Protein AF-A0A9P8AKD8-F1 (afdb_monomer)

Nearest PDB structures (foldseek):
  8agb-assembly1_F  TM=7.125E-01  e=6.248E-10  Saccharomyces cerevisiae
  5l5l-assembly1_A  TM=4.961E-01  e=5.257E-02  Mus musculus
  5l5g-assembly1_A  TM=4.787E-01  e=1.332E-01  Mus musculus
  5l5g-assembly2_B  TM=4.572E-01  e=1.412E-01  Mus musculus
  2erj-assembly1_B  TM=4.618E-01  e=9.824E+00  Homo sapiens

Radius of gyration: 51.89 Å; Cα contacts (8 Å, |Δi|>4): 335; chains: 1; bounding box: 95×89×125 Å

Foldseek 3Di:
DDPVVVVVVVVVVVVVVVVVVVVVVPPPPDPDDDDDDDDPCPVVVVVLVVVLVVLVPDDDDPVVSVVVNVVVVVVVVVVVVVVVVVVVVVVVVVVVVVVVVVVVVPLPPQAWDWQWKWKDKPPDIDIQHDVPDQDQAEAENEDQFIKTKIKIFIDDPDPDFFPDKWKWKADDPDTDIDDFDDDRRITIDIHRSVNPDLVRLQDQWIWIWIWTHHPPPSHTDIDISSYTYGYDPVSSVPRPDDDPDDPDDDDDDDDDDDDDDDDDDPVVVVVVVVVVVVVVVVVVVVCCVPVPPVVVPPPDDDPLVVLVVQLVVLVVQLVVLVVVVVVPDDPVVSVVSCVVSVVSNVVSVVVNVVVVVVCVVVVND

Mean predicted aligned error: 20.99 Å

InterPro domains:
  IPR008814 Dolichyl-diphosphooligosaccharide--protein glycosyltransferase subunit Swp1 [PTHR12640] (146-359)
  IPR056790 Ribophorin II, C-terminal domain [PF25147] (257-360)

Sequence (365 aa):
MGFGDLLKEGQQLAQASNMLNQLSGNNNNNAQAGGSGSNPDYAAYAEDAKDAYTAFSGEGTFQEKAQRAFNEISANHSGKQQNIERKEEDNNNNQQHQLHNEAISVLAAEAYSISEGSITIGEDKVDIGEFNTAQLQQLSLESVNDNIEIELELADFGSSRPHQLVINLGLGDLYTSFVPKLRGTSVLLTIPTTKIPQVLKTKDYLELEVIAASYDASRNFIRKLGVHIVLSEELKNSSTYVKKSTVGIKPEIHHVFKTDPTTVNAIIPIVFIGGAIGLFLVLVGSWATFIGKDLFSLKVAGVQLFINVTFLVSLLSMEVTFVKYYLGQSIFTTLYYSAGFGLLSVIFGSRTLKWLSKNRRIGRA

Secondary structure (DSSP, 8-state):
--HHHHHHHHHHHHHHHHHHHHHHTT--S-----------THHHHHHHHHHHHHHHSSSS-HHHHHHHHHHHHHHHHHHHHHHHHHHHHHHHHHHHHHHHHHHHSSSTTSS--EEEEEEEETTEEEEE--TTS---EEEEE--TT-EEEEEEEEP--TT---SEEEEEEEETTEEEEE-PEEETTEEEEEEEGGGS-TTGGGSSEEEEEEEEE-S-GGG-EEEEEEEEEEEPHHHHHT--------S-PPPP----PPPPPPPPPTHHHHHHHHHHHHHHHHHHHHHHHHTGGGGS-----THHHHHHHHHHHHHHHHHHHHHHHHTT--HHHHHHHHHHHHHHHHHHHHHHHHHHHHHHHTT--

Solvent-accessible surface area (backbone atoms only — not comparable to full-atom values): 21532 Å² total; per-residue (Å²): 135,58,77,70,56,58,54,52,53,54,53,51,54,55,50,52,54,52,53,51,50,58,67,65,65,75,73,81,86,80,88,86,79,87,81,94,71,96,73,83,62,71,58,62,59,53,51,57,56,48,56,57,52,60,64,67,72,59,95,75,60,72,69,62,48,54,52,51,56,51,52,54,55,55,52,58,55,56,58,54,53,57,58,52,57,57,56,56,57,58,55,56,55,56,56,55,57,54,62,58,56,61,66,61,67,76,59,64,86,66,33,62,46,69,55,39,33,36,43,34,38,78,90,50,72,49,76,43,59,67,89,84,68,88,65,79,43,76,45,70,48,67,59,71,84,36,41,44,36,39,42,36,33,43,44,90,56,83,94,62,73,66,78,39,60,39,39,34,44,29,55,93,94,50,70,46,82,42,76,56,49,74,58,86,57,37,36,43,37,78,47,47,50,78,75,54,55,45,70,64,38,70,43,73,50,34,39,42,33,43,37,38,33,43,95,55,68,66,32,40,38,76,46,69,71,56,40,40,40,31,56,29,70,66,44,38,69,68,35,84,62,72,85,70,87,71,95,69,90,72,83,85,85,80,85,82,75,83,79,80,80,88,76,78,67,70,65,59,61,52,53,52,52,51,50,52,53,51,53,49,50,51,52,55,48,48,49,51,67,76,57,36,71,65,81,74,55,74,90,56,69,69,72,60,37,53,40,46,51,52,24,52,50,25,51,52,52,42,53,52,44,50,53,44,36,75,76,67,46,55,68,67,61,39,50,52,51,42,51,54,32,47,54,49,26,54,58,32,38,55,53,45,52,52,51,51,52,52,32,51,76,70,73,72,108

pLDDT: mean 73.49, std 19.0, range [28.23, 98.06]

Structure (mmCIF, N/CA/C/O backbone):
data_AF-A0A9P8AKD8-F1
#
_entry.id   AF-A0A9P8AKD8-F1
#
loop_
_atom_site.group_PDB
_atom_site.id
_atom_site.type_symbol
_atom_site.label_atom_id
_atom_site.label_alt_id
_atom_site.label_comp_id
_atom_site.label_asym_id
_atom_site.label_entity_id
_atom_site.label_seq_id
_atom_site.pdbx_PDB_ins_code
_atom_site.Cartn_x
_atom_site.Cartn_y
_atom_site.Cartn_z
_atom_site.occupancy
_atom_site.B_iso_or_equiv
_atom_site.auth_seq_id
_atom_site.auth_comp_id
_atom_site.auth_asym_id
_atom_site.auth_atom_id
_atom_site.pdbx_PDB_model_num
ATOM 1 N N . MET A 1 1 ? 16.784 -61.527 -6.049 1.00 53.03 1 MET A N 1
ATOM 2 C CA . MET A 1 1 ? 16.645 -61.716 -4.592 1.00 53.03 1 MET A CA 1
ATOM 3 C C . MET A 1 1 ? 17.577 -62.830 -4.177 1.00 53.03 1 MET A C 1
ATOM 5 O O . MET A 1 1 ? 17.447 -63.937 -4.688 1.00 53.03 1 MET A O 1
ATOM 9 N N . GLY A 1 2 ? 18.591 -62.505 -3.378 1.00 52.12 2 GLY A N 1
ATOM 10 C CA . GLY A 1 2 ? 19.551 -63.495 -2.901 1.00 52.12 2 GLY A CA 1
ATOM 11 C C . GLY A 1 2 ? 18.945 -64.305 -1.759 1.00 52.12 2 GLY A C 1
ATOM 12 O O . GLY A 1 2 ? 18.123 -63.795 -1.005 1.00 52.12 2 GLY A O 1
ATOM 13 N N . PHE A 1 3 ? 19.377 -65.552 -1.592 1.00 46.03 3 PHE A N 1
ATOM 14 C CA . PHE A 1 3 ? 18.947 -66.438 -0.499 1.00 46.03 3 PHE A CA 1
ATOM 15 C C . PHE A 1 3 ? 19.134 -65.808 0.905 1.00 46.03 3 PHE A C 1
ATOM 17 O O . PHE A 1 3 ? 18.436 -66.162 1.850 1.00 46.03 3 PHE A O 1
ATOM 24 N N . GLY A 1 4 ? 20.029 -64.818 1.031 1.00 56.06 4 GLY A N 1
ATOM 25 C CA . GLY A 1 4 ? 20.218 -64.024 2.249 1.00 56.06 4 GLY A CA 1
ATOM 26 C C . GLY A 1 4 ? 19.078 -63.051 2.587 1.00 56.06 4 GLY A C 1
ATOM 27 O O . GLY A 1 4 ? 18.889 -62.758 3.765 1.00 56.06 4 GLY A O 1
ATOM 28 N N . ASP A 1 5 ? 18.295 -62.591 1.604 1.00 54.59 5 ASP A N 1
ATOM 29 C CA . ASP A 1 5 ? 17.146 -61.700 1.845 1.00 54.59 5 ASP A CA 1
ATOM 30 C C . ASP A 1 5 ? 15.946 -62.488 2.391 1.00 54.59 5 ASP A C 1
ATOM 32 O O . ASP A 1 5 ? 15.307 -62.057 3.348 1.00 54.59 5 ASP A O 1
ATOM 36 N N . LEU A 1 6 ? 15.727 -63.708 1.884 1.00 51.38 6 LEU A N 1
ATOM 37 C CA . LEU A 1 6 ? 14.693 -64.629 2.379 1.00 51.38 6 LEU A CA 1
ATOM 38 C C . LEU A 1 6 ? 14.950 -65.084 3.826 1.00 51.38 6 LEU A C 1
ATOM 40 O O . LEU A 1 6 ? 14.013 -65.265 4.602 1.00 51.38 6 LEU A O 1
ATOM 44 N N . LEU A 1 7 ? 16.220 -65.225 4.221 1.00 55.03 7 LEU A N 1
ATOM 45 C CA . LEU A 1 7 ? 16.593 -65.545 5.604 1.00 55.03 7 LEU A CA 1
ATOM 46 C C . LEU A 1 7 ? 16.310 -64.389 6.575 1.00 55.03 7 LEU A C 1
ATOM 48 O O . LEU A 1 7 ? 15.921 -64.636 7.716 1.00 55.03 7 LEU A O 1
ATOM 52 N N . LYS A 1 8 ? 16.456 -63.135 6.129 1.00 60.75 8 LYS A N 1
ATOM 53 C CA . LYS A 1 8 ? 16.128 -61.957 6.948 1.00 60.75 8 LYS A CA 1
ATOM 54 C C . LYS A 1 8 ? 14.619 -61.765 7.096 1.00 60.75 8 LYS A C 1
ATOM 56 O O . LYS A 1 8 ? 14.163 -61.466 8.197 1.00 60.75 8 LYS A O 1
ATOM 61 N N . GLU A 1 9 ? 13.850 -62.001 6.036 1.00 61.44 9 GLU A N 1
ATOM 62 C CA . GLU A 1 9 ? 12.381 -61.949 6.079 1.00 61.44 9 GLU A CA 1
ATOM 63 C C . GLU A 1 9 ? 11.796 -63.034 6.999 1.00 61.44 9 GLU A C 1
ATOM 65 O O . GLU A 1 9 ? 10.917 -62.755 7.818 1.00 61.44 9 GLU A O 1
ATOM 70 N N . GLY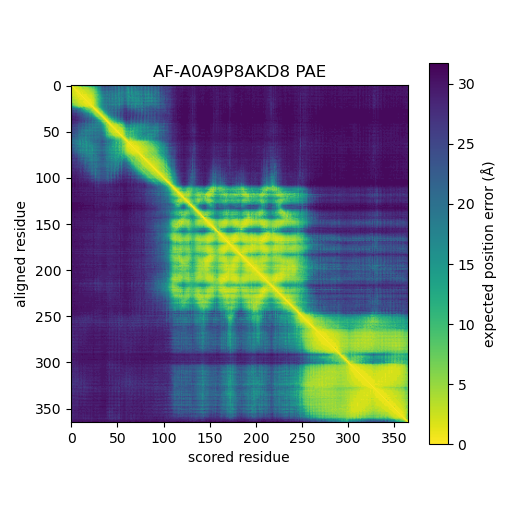 A 1 10 ? 12.356 -64.250 6.964 1.00 64.62 10 GLY A N 1
ATOM 71 C CA . GLY A 1 10 ? 11.961 -65.335 7.868 1.00 64.62 10 GLY A CA 1
ATOM 72 C C . GLY A 1 10 ? 12.224 -65.030 9.349 1.00 64.62 10 GLY A C 1
ATOM 73 O O . GLY A 1 10 ? 11.395 -65.350 10.203 1.00 64.62 10 GLY A O 1
ATOM 74 N N . GLN A 1 11 ? 13.338 -64.363 9.673 1.00 62.81 11 GLN A N 1
ATOM 75 C CA . GLN A 1 11 ? 13.643 -63.962 11.054 1.00 62.81 11 GLN A CA 1
ATOM 76 C C . GLN A 1 11 ? 12.735 -62.833 11.564 1.00 62.81 11 GLN A C 1
ATOM 78 O O . GLN A 1 11 ? 12.367 -62.831 12.740 1.00 62.81 11 GLN A O 1
ATOM 83 N N . GLN A 1 12 ? 12.325 -61.909 10.691 1.00 61.06 12 GLN A N 1
ATOM 84 C CA . GLN A 1 12 ? 11.409 -60.823 11.056 1.00 61.06 12 GLN A CA 1
ATOM 85 C C . GLN A 1 12 ? 9.976 -61.322 11.289 1.00 61.06 12 GLN A C 1
ATOM 87 O O . GLN A 1 12 ? 9.333 -60.901 12.251 1.00 61.06 12 GLN A O 1
ATOM 92 N N . LEU A 1 13 ? 9.499 -62.286 10.492 1.00 56.00 13 LEU A N 1
ATOM 93 C CA . LEU A 1 13 ? 8.199 -62.934 10.710 1.00 56.00 13 LEU A CA 1
ATOM 94 C C . LEU A 1 13 ? 8.152 -63.725 12.028 1.00 56.00 13 LEU A C 1
ATOM 96 O O . LEU A 1 13 ? 7.151 -63.676 12.745 1.00 56.00 13 LEU A O 1
ATOM 100 N N . ALA A 1 14 ? 9.252 -64.388 12.400 1.00 57.59 14 ALA A N 1
ATOM 101 C CA . ALA A 1 14 ? 9.357 -65.084 13.683 1.00 57.59 14 ALA A CA 1
ATOM 102 C C . ALA A 1 14 ? 9.336 -64.116 14.885 1.00 57.59 14 ALA A C 1
ATOM 104 O O . ALA A 1 14 ? 8.724 -64.415 15.913 1.00 57.59 14 ALA A O 1
ATOM 105 N N . GLN A 1 15 ? 9.949 -62.933 14.763 1.00 59.78 15 GLN A N 1
ATOM 106 C CA . GLN A 1 15 ? 9.874 -61.895 15.798 1.00 59.78 15 GLN A CA 1
ATOM 107 C C . GLN A 1 15 ? 8.473 -61.280 15.916 1.00 59.78 15 GLN A C 1
ATOM 109 O O . GLN A 1 15 ? 7.986 -61.111 17.035 1.00 59.78 15 GLN A O 1
ATOM 114 N N . ALA A 1 16 ? 7.793 -61.019 14.795 1.00 54.59 16 ALA A N 1
ATOM 115 C CA . ALA A 1 16 ? 6.428 -60.491 14.796 1.00 54.59 16 ALA A CA 1
ATOM 116 C C . ALA A 1 16 ? 5.424 -61.472 15.433 1.00 54.59 16 ALA A C 1
ATOM 118 O O . ALA A 1 16 ? 4.584 -61.065 16.235 1.00 54.59 16 ALA A O 1
ATOM 119 N N . SER A 1 17 ? 5.560 -62.776 15.160 1.00 51.09 17 SER A N 1
ATOM 120 C CA . SER A 1 17 ? 4.730 -63.812 15.793 1.00 51.09 17 SER A CA 1
ATOM 121 C C . SER A 1 17 ? 4.934 -63.885 17.311 1.00 51.09 17 SER A C 1
ATOM 123 O O . SER A 1 17 ? 3.971 -64.102 18.046 1.00 51.09 17 SER A O 1
ATOM 125 N N . ASN A 1 18 ? 6.162 -63.689 17.798 1.00 54.12 18 ASN A N 1
ATOM 126 C CA . ASN A 1 18 ? 6.444 -63.686 19.234 1.00 54.12 18 ASN A CA 1
ATOM 127 C C . ASN A 1 18 ? 5.897 -62.433 19.935 1.00 54.12 18 ASN A C 1
ATOM 129 O O . ASN A 1 18 ? 5.414 -62.541 21.060 1.00 54.12 18 ASN A O 1
ATOM 133 N N . MET A 1 19 ? 5.899 -61.271 19.272 1.00 52.00 19 MET A N 1
ATOM 134 C CA . MET A 1 19 ? 5.269 -60.054 19.804 1.00 52.00 19 MET A CA 1
ATOM 135 C C . MET A 1 19 ? 3.739 -60.176 19.874 1.00 52.00 19 MET A C 1
ATOM 137 O O . MET A 1 19 ? 3.138 -59.779 20.870 1.00 52.00 19 MET A O 1
ATOM 141 N N . LEU A 1 20 ? 3.107 -60.802 18.876 1.00 49.78 20 LEU A N 1
ATOM 142 C CA . LEU A 1 20 ? 1.665 -61.082 18.884 1.00 49.78 20 LEU A CA 1
ATOM 143 C C . LEU A 1 20 ? 1.259 -62.062 19.997 1.00 49.78 20 LEU A C 1
ATOM 145 O O . LEU A 1 20 ? 0.264 -61.836 20.684 1.00 49.78 20 LEU A O 1
ATOM 149 N N . ASN A 1 21 ? 2.061 -63.101 20.248 1.00 48.47 21 ASN A N 1
ATOM 150 C CA . ASN A 1 21 ? 1.811 -64.030 21.354 1.00 48.47 21 ASN A CA 1
ATOM 151 C C . ASN A 1 21 ? 2.006 -63.382 22.737 1.00 48.47 21 ASN A C 1
ATOM 153 O O . ASN A 1 21 ? 1.292 -63.733 23.674 1.00 48.47 21 ASN A O 1
ATOM 157 N N . GLN A 1 22 ? 2.911 -62.406 22.876 1.00 50.38 22 GLN A N 1
ATOM 158 C CA . GLN A 1 22 ? 3.055 -61.633 24.119 1.00 50.38 22 GLN A CA 1
ATOM 159 C C . GLN A 1 22 ? 1.861 -60.700 24.376 1.00 50.38 22 GLN A C 1
ATOM 161 O O . GLN A 1 22 ? 1.479 -60.513 25.529 1.00 50.38 22 GLN A O 1
ATOM 166 N N . LEU A 1 23 ? 1.225 -60.179 23.321 1.00 45.84 23 LEU A N 1
ATOM 167 C CA . LEU A 1 23 ? -0.000 -59.380 23.433 1.00 45.84 23 LEU A CA 1
ATOM 168 C C . LEU A 1 23 ? -1.237 -60.244 23.740 1.00 45.84 23 LEU A C 1
ATOM 170 O O . LEU A 1 23 ? -2.095 -59.824 24.511 1.00 45.84 23 LEU A O 1
ATOM 174 N N . SER A 1 24 ? -1.309 -61.473 23.214 1.00 43.97 24 SER A N 1
ATOM 175 C CA . SER A 1 24 ? -2.403 -6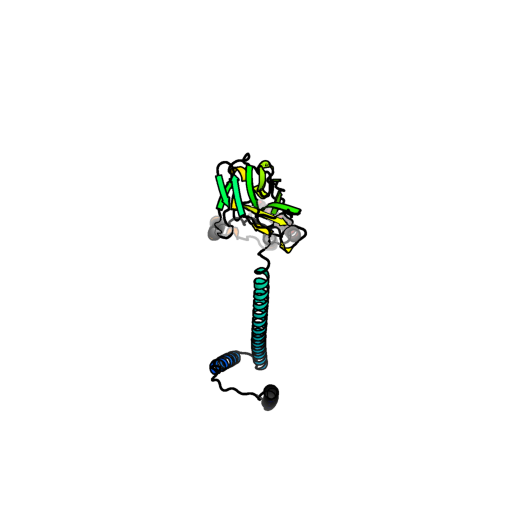2.410 23.524 1.00 43.97 24 SER A CA 1
ATOM 176 C C . SER A 1 24 ? -2.265 -63.085 24.897 1.00 43.97 24 SER A C 1
ATOM 178 O O . SER A 1 24 ? -3.268 -63.512 25.467 1.00 43.97 24 SER A O 1
ATOM 180 N N . GLY A 1 25 ? -1.047 -63.209 25.434 1.00 37.72 25 GLY A N 1
ATOM 181 C CA . GLY A 1 25 ? -0.771 -63.933 26.680 1.00 37.72 25 GLY A CA 1
ATOM 182 C C . GLY A 1 25 ? -1.124 -63.187 27.970 1.00 37.72 25 GLY A C 1
ATOM 183 O O . GLY A 1 25 ? -1.129 -63.802 29.033 1.00 37.72 25 GLY A O 1
ATOM 184 N N . ASN A 1 26 ? -1.437 -61.889 27.908 1.00 38.66 26 ASN A N 1
ATOM 185 C CA . ASN A 1 26 ? -1.613 -61.063 29.107 1.00 38.66 26 ASN A CA 1
ATOM 186 C C . ASN A 1 26 ? -3.077 -60.889 29.557 1.00 38.66 26 ASN A C 1
ATOM 188 O O . ASN A 1 26 ? -3.351 -60.076 30.434 1.00 38.66 26 ASN A O 1
ATOM 192 N N . ASN A 1 27 ? -4.023 -61.640 28.974 1.00 40.72 27 ASN A N 1
ATOM 193 C CA . ASN A 1 27 ? -5.460 -61.444 29.213 1.00 40.72 27 ASN A CA 1
ATOM 194 C C . ASN A 1 27 ? -6.194 -62.669 29.794 1.00 40.72 27 ASN A C 1
ATOM 196 O O . ASN A 1 27 ? -7.395 -62.821 29.603 1.00 40.72 27 ASN A O 1
ATOM 200 N N . ASN A 1 28 ? -5.483 -63.542 30.519 1.00 34.06 28 ASN A N 1
ATOM 201 C CA . ASN A 1 28 ? -6.058 -64.749 31.138 1.00 34.06 28 ASN A CA 1
ATOM 202 C C . ASN A 1 28 ? -6.162 -64.698 32.674 1.00 34.06 28 ASN A C 1
ATOM 204 O O . ASN A 1 28 ? -6.238 -65.738 33.319 1.00 34.06 28 ASN A O 1
ATOM 208 N N . ASN A 1 29 ? -6.233 -63.499 33.259 1.00 35.69 29 ASN A N 1
ATOM 209 C CA . ASN A 1 29 ? -6.520 -63.306 34.685 1.00 35.69 29 ASN A CA 1
ATOM 210 C C . ASN A 1 29 ? -7.765 -62.429 34.891 1.00 35.69 29 ASN A C 1
ATOM 212 O O . ASN A 1 29 ? -7.701 -61.432 35.597 1.00 35.69 29 ASN A O 1
ATOM 216 N N . ASN A 1 30 ? -8.884 -62.759 34.241 1.00 41.41 30 ASN A N 1
ATOM 217 C CA . ASN A 1 30 ? -10.220 -62.377 34.719 1.00 41.41 30 ASN A CA 1
ATOM 218 C C . ASN A 1 30 ? -11.311 -63.052 33.879 1.00 41.41 30 ASN A C 1
ATOM 220 O O . ASN A 1 30 ? -11.913 -62.458 32.993 1.00 41.41 30 ASN A O 1
ATOM 224 N N . ALA A 1 31 ? -11.569 -64.327 34.158 1.00 32.91 31 ALA A N 1
ATOM 225 C CA . ALA A 1 31 ? -12.758 -65.012 33.664 1.00 32.91 31 ALA A CA 1
ATOM 226 C C . ALA A 1 31 ? -13.303 -65.944 34.753 1.00 32.91 31 ALA A C 1
ATOM 228 O O . ALA A 1 31 ? -13.265 -67.166 34.646 1.00 32.91 31 ALA A O 1
ATOM 229 N N . GLN A 1 32 ? -13.811 -65.343 35.827 1.00 31.95 32 GLN A N 1
ATOM 230 C CA . GLN A 1 32 ? -14.766 -65.982 36.726 1.00 31.95 32 GLN A CA 1
ATOM 231 C C . GLN A 1 32 ? -15.805 -64.943 37.151 1.00 31.95 32 GLN A C 1
ATOM 233 O O . GLN A 1 32 ? -15.607 -64.230 38.124 1.00 31.95 32 GLN A O 1
ATOM 238 N N . ALA A 1 33 ? -16.891 -64.846 36.383 1.00 31.56 33 ALA A N 1
ATOM 239 C CA . ALA A 1 33 ? -18.257 -64.658 36.877 1.00 31.56 33 ALA A CA 1
ATOM 240 C C . ALA A 1 33 ? -19.214 -64.432 35.694 1.00 31.56 33 ALA A C 1
ATOM 242 O O . ALA A 1 33 ? -19.160 -63.406 35.033 1.00 31.56 33 ALA A O 1
ATOM 243 N N . GLY A 1 34 ? -20.057 -65.440 35.454 1.00 28.23 34 GLY A N 1
ATOM 244 C CA . GLY A 1 34 ? -21.484 -65.354 35.122 1.00 28.23 34 GLY A CA 1
ATOM 245 C C . GLY A 1 34 ? -22.012 -64.322 34.118 1.00 28.23 34 GLY A C 1
ATOM 246 O O . GLY A 1 34 ? -21.917 -63.122 34.328 1.00 28.23 34 GLY A O 1
ATOM 247 N N . GLY A 1 35 ? -22.804 -64.815 33.161 1.00 29.78 35 GLY A N 1
ATOM 248 C CA . GLY A 1 35 ? -23.971 -64.066 32.681 1.00 29.78 35 GLY A CA 1
ATOM 249 C C . G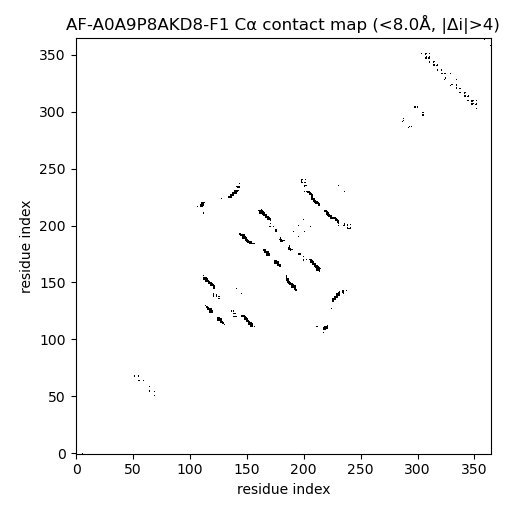LY A 1 35 ? -24.178 -64.092 31.175 1.00 29.78 35 GLY A C 1
ATOM 250 O O . GLY A 1 35 ? -23.606 -63.302 30.442 1.00 29.78 35 GLY A O 1
ATOM 251 N N . SER A 1 36 ? -25.053 -64.994 30.737 1.00 36.28 36 SER A N 1
ATOM 252 C CA . SER A 1 36 ? -25.599 -65.092 29.384 1.00 36.28 36 SER A CA 1
ATOM 253 C C . SER A 1 36 ? -26.323 -63.806 28.963 1.00 36.28 36 SER A C 1
ATOM 255 O O . SER A 1 36 ? -27.315 -63.430 29.581 1.00 36.28 36 SER A O 1
ATOM 257 N N . GLY A 1 37 ? -25.889 -63.195 27.861 1.00 32.53 37 GLY A N 1
ATOM 258 C CA . GLY A 1 37 ? -26.595 -62.110 27.183 1.00 32.53 37 GLY A CA 1
ATOM 259 C C . GLY A 1 37 ? -25.995 -61.873 25.800 1.00 32.53 37 GLY A C 1
ATOM 260 O O . GLY A 1 37 ? -24.831 -61.513 25.676 1.00 32.53 37 GLY A O 1
ATOM 261 N N . SER A 1 38 ? -26.774 -62.135 24.756 1.00 47.62 38 SER A N 1
ATOM 262 C CA . SER A 1 38 ? -26.431 -61.948 23.342 1.00 47.62 38 SER A CA 1
ATOM 263 C C . SER A 1 38 ? -25.980 -60.509 23.044 1.00 47.62 38 SER A C 1
ATOM 265 O O . SER A 1 38 ? -26.804 -59.596 23.106 1.00 47.62 38 SER A O 1
ATOM 267 N N . ASN A 1 39 ? -24.699 -60.314 22.709 1.00 34.94 39 ASN A N 1
ATOM 268 C CA . ASN A 1 39 ? -24.098 -59.002 22.433 1.00 34.94 39 ASN A CA 1
ATOM 269 C C . ASN A 1 39 ? -23.993 -58.738 20.904 1.00 34.94 39 ASN A C 1
ATOM 271 O O . ASN A 1 39 ? -23.570 -59.649 20.187 1.00 34.94 39 ASN A O 1
ATOM 275 N N . PRO A 1 40 ? -24.329 -57.540 20.366 1.00 42.78 40 PRO A N 1
ATOM 276 C CA . PRO A 1 40 ? -24.331 -57.234 18.926 1.00 42.78 40 PRO A CA 1
ATOM 277 C C . PRO A 1 40 ? -22.942 -56.904 18.333 1.00 42.78 40 PRO A C 1
ATOM 279 O O . PRO A 1 40 ? -22.846 -56.365 17.231 1.00 42.78 40 PRO A O 1
ATOM 282 N N . ASP A 1 41 ? -21.850 -57.232 19.024 1.00 45.56 41 ASP A N 1
ATOM 283 C CA . ASP A 1 41 ? -20.510 -56.687 18.747 1.00 45.56 41 ASP A CA 1
ATOM 284 C C . ASP A 1 41 ? -19.716 -57.361 17.613 1.00 45.56 41 ASP A C 1
ATOM 286 O O . ASP A 1 41 ? -18.551 -57.040 17.391 1.00 45.56 41 ASP A O 1
ATOM 290 N N . TYR A 1 42 ? -20.323 -58.243 16.816 1.00 41.22 42 TYR A N 1
ATOM 291 C CA . TYR A 1 42 ? -19.645 -58.763 15.618 1.00 41.22 42 TYR A CA 1
ATOM 292 C C . TYR A 1 42 ? -19.539 -57.727 14.485 1.00 41.22 42 TYR A C 1
ATOM 294 O O . TYR A 1 42 ? -18.695 -57.877 13.603 1.00 41.22 42 TYR A O 1
ATOM 302 N N . ALA A 1 43 ? -20.348 -56.661 14.516 1.00 42.69 43 ALA A N 1
ATOM 303 C CA . ALA A 1 43 ? -20.271 -55.578 13.534 1.00 42.69 43 ALA A CA 1
ATOM 304 C C . ALA A 1 43 ? -19.059 -54.655 13.767 1.00 42.69 43 ALA A C 1
ATOM 306 O O . ALA A 1 43 ? -18.404 -54.267 12.803 1.00 42.69 43 ALA A O 1
ATOM 307 N N . ALA A 1 44 ? -18.706 -54.378 15.029 1.00 46.19 44 ALA A N 1
ATOM 308 C CA . ALA A 1 44 ? -17.588 -53.499 15.383 1.00 46.19 44 ALA A CA 1
ATOM 309 C C . ALA A 1 44 ? -16.220 -54.118 15.033 1.00 46.19 44 ALA A C 1
ATOM 311 O O . ALA A 1 44 ? -15.340 -53.435 14.517 1.00 46.19 44 ALA A O 1
ATOM 312 N N . TYR A 1 45 ? -16.067 -55.436 15.207 1.00 43.47 45 TYR A N 1
ATOM 313 C CA . TYR A 1 45 ? -14.855 -56.153 14.785 1.00 43.47 45 TYR A CA 1
ATOM 314 C C . TYR A 1 45 ? -14.699 -56.241 13.257 1.00 43.47 45 TYR A C 1
ATOM 316 O O . TYR A 1 45 ? -13.582 -56.376 12.759 1.00 43.47 45 TYR A O 1
ATOM 324 N N . ALA A 1 46 ? -15.799 -56.161 12.502 1.00 45.72 46 ALA A N 1
ATOM 325 C CA . ALA A 1 46 ? -15.768 -56.172 11.040 1.00 45.72 46 ALA A CA 1
ATOM 326 C C . ALA A 1 46 ? -15.388 -54.805 10.438 1.00 45.72 46 ALA A C 1
ATOM 328 O O . ALA A 1 46 ? -14.844 -54.766 9.333 1.00 45.72 46 ALA A O 1
ATOM 329 N N . GLU A 1 47 ? -15.652 -53.705 11.152 1.00 48.00 47 GLU A N 1
ATOM 330 C CA . GLU A 1 47 ? -15.234 -52.348 10.768 1.00 48.00 47 GLU A CA 1
ATOM 331 C C . GLU A 1 47 ? -13.735 -52.128 11.029 1.00 48.00 47 GLU A C 1
ATOM 333 O O . GLU A 1 47 ? -13.013 -51.774 10.097 1.00 48.00 47 GLU A O 1
ATOM 338 N N . ASP A 1 48 ? -13.231 -52.507 12.210 1.00 50.78 48 ASP A N 1
ATOM 339 C CA . ASP A 1 48 ? -11.792 -52.437 12.531 1.00 50.78 48 ASP A CA 1
ATOM 340 C C . ASP A 1 48 ? -10.937 -53.325 11.597 1.00 50.78 48 ASP A C 1
ATOM 342 O O . ASP A 1 48 ? -9.824 -52.962 11.207 1.00 50.78 48 ASP A O 1
ATOM 346 N N . ALA A 1 49 ? -11.460 -54.484 11.171 1.00 49.00 49 ALA A N 1
ATOM 347 C CA . ALA A 1 49 ? -10.783 -55.356 10.206 1.00 49.00 49 ALA A CA 1
ATOM 348 C C . ALA A 1 49 ? -10.775 -54.786 8.774 1.00 49.00 49 ALA A C 1
ATOM 350 O O . ALA A 1 49 ? -9.869 -55.092 7.992 1.00 49.00 49 ALA A O 1
ATOM 351 N N . LYS A 1 50 ? -11.767 -53.957 8.423 1.00 47.66 50 LYS A N 1
ATOM 352 C CA . LYS A 1 50 ? -11.824 -53.253 7.136 1.00 47.66 50 LYS A CA 1
ATOM 353 C C . LYS A 1 50 ? -10.783 -52.145 7.083 1.00 47.66 50 LYS A C 1
ATOM 355 O O . LYS A 1 50 ? -10.025 -52.108 6.117 1.00 47.66 50 LYS A O 1
ATOM 360 N N . ASP A 1 51 ? -10.691 -51.333 8.133 1.00 53.03 51 ASP A N 1
ATOM 361 C CA . ASP A 1 51 ? -9.746 -50.215 8.212 1.00 53.03 51 ASP A CA 1
ATOM 362 C C . ASP A 1 51 ? -8.285 -50.695 8.229 1.00 53.03 51 ASP A C 1
ATOM 364 O O . ASP A 1 51 ? -7.422 -50.125 7.551 1.00 53.03 51 ASP A O 1
ATOM 368 N N . ALA A 1 52 ? -8.020 -51.836 8.875 1.00 52.75 52 ALA A N 1
ATOM 369 C CA . ALA A 1 52 ? -6.719 -52.501 8.828 1.00 52.75 52 ALA A CA 1
ATOM 370 C C . ALA A 1 52 ? -6.329 -52.993 7.415 1.00 52.75 52 ALA A C 1
ATOM 372 O O . ALA A 1 52 ? -5.147 -52.979 7.061 1.00 52.75 52 ALA A O 1
ATOM 373 N N . TYR A 1 53 ? -7.297 -53.402 6.583 1.00 47.97 53 TYR A N 1
ATOM 374 C CA . TYR A 1 53 ? -7.039 -53.873 5.216 1.00 47.97 53 TYR A CA 1
ATOM 375 C C . TYR A 1 53 ? -6.775 -52.709 4.246 1.00 47.97 53 TYR A C 1
ATOM 377 O O . TYR A 1 53 ? -5.874 -52.789 3.405 1.00 47.97 53 TYR A O 1
ATOM 385 N N . THR A 1 54 ? -7.492 -51.590 4.388 1.00 54.00 54 THR A N 1
ATOM 386 C CA . THR A 1 54 ? -7.269 -50.375 3.583 1.00 54.00 54 THR A CA 1
ATOM 387 C C . THR A 1 54 ? -5.911 -49.739 3.877 1.00 54.00 54 THR A C 1
ATOM 389 O O . THR A 1 54 ? -5.203 -49.378 2.932 1.00 54.00 54 THR A O 1
ATOM 392 N N . ALA A 1 55 ? -5.484 -49.703 5.146 1.00 53.22 55 ALA A N 1
ATOM 393 C CA . ALA A 1 55 ? -4.164 -49.206 5.551 1.00 53.22 55 ALA A CA 1
ATOM 394 C C . ALA A 1 55 ? -2.993 -50.025 4.963 1.00 53.22 55 ALA A C 1
ATOM 396 O O . ALA A 1 55 ? -1.888 -49.507 4.773 1.00 53.22 55 ALA A O 1
ATOM 397 N N . PHE A 1 56 ? -3.227 -51.294 4.611 1.00 49.00 56 PHE A N 1
ATOM 398 C CA . PHE A 1 56 ? -2.197 -52.177 4.065 1.00 49.00 56 PHE A CA 1
ATOM 399 C C . PHE A 1 56 ? -1.983 -52.046 2.547 1.00 49.00 56 PHE A C 1
ATOM 401 O O . PHE A 1 56 ? -0.935 -52.461 2.045 1.00 49.00 56 PHE A O 1
ATOM 408 N N . SER A 1 57 ? -2.921 -51.428 1.820 1.00 49.81 57 SER A N 1
ATOM 409 C CA . SER A 1 57 ? -2.957 -51.402 0.344 1.00 49.81 57 SER A CA 1
ATOM 410 C C . SER A 1 57 ? -2.202 -50.243 -0.337 1.00 49.81 57 SER A C 1
ATOM 412 O O . SER A 1 57 ? -2.018 -50.275 -1.551 1.00 49.81 57 SER A O 1
ATOM 414 N N . GLY A 1 58 ? -1.727 -49.239 0.412 1.00 58.59 58 GLY A N 1
ATOM 415 C CA . GLY A 1 58 ? -0.952 -48.108 -0.133 1.00 58.59 58 GLY A CA 1
ATOM 416 C C . GLY A 1 58 ? 0.544 -48.403 -0.334 1.00 58.59 58 GLY A C 1
ATOM 417 O O . GLY A 1 58 ? 1.079 -49.344 0.247 1.00 58.59 58 GLY A O 1
ATOM 418 N N . GLU A 1 59 ? 1.259 -47.601 -1.125 1.00 49.03 59 GLU A N 1
ATOM 419 C CA . GLU A 1 59 ? 2.724 -47.706 -1.255 1.00 49.03 59 GLU A CA 1
ATOM 420 C C . GLU A 1 59 ? 3.430 -47.259 0.041 1.00 49.03 59 GLU A C 1
ATOM 422 O O . GLU A 1 59 ? 3.145 -46.192 0.579 1.00 49.03 59 GLU A O 1
ATOM 427 N N . GLY A 1 60 ? 4.332 -48.094 0.569 1.00 59.03 60 GLY A N 1
ATOM 428 C CA . GLY A 1 60 ? 5.083 -47.830 1.803 1.00 59.03 60 GLY A CA 1
ATOM 429 C C . GLY A 1 60 ? 5.674 -49.104 2.414 1.00 59.03 60 GLY A C 1
ATOM 430 O O . GLY A 1 60 ? 5.158 -50.204 2.195 1.00 59.03 60 GLY A O 1
ATOM 431 N N . THR A 1 61 ? 6.769 -48.972 3.169 1.00 68.31 61 THR A N 1
ATOM 432 C CA . THR A 1 61 ? 7.435 -50.119 3.813 1.00 68.31 61 THR A CA 1
ATOM 433 C C . THR A 1 61 ? 6.585 -50.683 4.963 1.00 68.31 61 THR A C 1
ATOM 435 O O . THR A 1 61 ? 5.879 -49.948 5.651 1.00 68.31 61 THR A O 1
ATOM 438 N N . PHE A 1 62 ? 6.638 -52.002 5.183 1.00 56.00 62 PHE A N 1
ATOM 439 C CA . PHE A 1 62 ? 5.823 -52.725 6.178 1.00 56.00 62 PHE A CA 1
ATOM 440 C C . PHE A 1 62 ? 5.902 -52.124 7.597 1.00 56.00 62 PHE A C 1
ATOM 442 O O . PHE A 1 62 ? 4.889 -52.042 8.290 1.00 56.00 62 PHE A O 1
ATOM 449 N N . GLN A 1 63 ? 7.082 -51.648 8.013 1.00 51.25 63 GLN A N 1
ATOM 450 C CA . GLN A 1 63 ? 7.272 -51.022 9.328 1.00 51.25 63 GLN A CA 1
ATOM 451 C C . GLN A 1 63 ? 6.470 -49.729 9.499 1.00 51.25 63 GLN A C 1
ATOM 453 O O . GLN A 1 63 ? 5.920 -49.482 10.569 1.00 51.25 63 GLN A O 1
ATOM 458 N N . GLU A 1 64 ? 6.366 -48.917 8.451 1.00 61.41 64 GLU A N 1
ATOM 459 C CA . GLU A 1 64 ? 5.684 -47.625 8.514 1.00 61.41 64 GLU A CA 1
ATOM 460 C C . GLU A 1 64 ? 4.162 -47.798 8.634 1.00 61.41 64 GLU A C 1
ATOM 462 O O . GLU A 1 64 ? 3.489 -47.061 9.358 1.00 61.41 64 GLU A O 1
ATOM 467 N N . LYS A 1 65 ? 3.628 -48.845 7.994 1.00 61.34 65 LYS A N 1
ATOM 468 C CA . LYS A 1 65 ? 2.212 -49.225 8.080 1.00 61.34 65 LYS A CA 1
ATOM 469 C C . LYS A 1 65 ? 1.842 -49.769 9.458 1.00 61.34 65 LYS A C 1
ATOM 471 O O . LYS A 1 65 ? 0.830 -49.358 10.019 1.00 61.34 65 LYS A O 1
ATOM 476 N N . ALA A 1 66 ? 2.681 -50.636 10.027 1.00 61.00 66 ALA A N 1
ATOM 477 C CA . ALA A 1 66 ? 2.465 -51.176 11.370 1.00 61.00 66 ALA A CA 1
ATOM 478 C C . ALA A 1 66 ? 2.482 -50.068 12.440 1.00 61.00 66 ALA A C 1
ATOM 480 O O . ALA A 1 66 ? 1.646 -50.063 13.343 1.00 61.00 66 ALA A O 1
ATOM 481 N N . GLN A 1 67 ? 3.382 -49.089 12.299 1.00 60.69 67 GLN A N 1
ATOM 482 C CA . GLN A 1 67 ? 3.474 -47.961 13.226 1.00 60.69 67 GLN A CA 1
ATOM 483 C C . GLN A 1 67 ? 2.248 -47.035 13.145 1.00 60.69 67 GLN A C 1
ATOM 485 O O . GLN A 1 67 ? 1.766 -46.573 14.179 1.00 60.69 67 GLN A O 1
ATOM 490 N N . ARG A 1 68 ? 1.713 -46.778 11.940 1.00 67.56 68 ARG A N 1
ATOM 491 C CA . ARG A 1 68 ? 0.482 -45.981 11.775 1.00 67.56 68 ARG A CA 1
ATOM 492 C C . ARG A 1 68 ? -0.736 -46.663 12.389 1.00 67.56 68 ARG A C 1
ATOM 494 O O . ARG A 1 68 ? -1.431 -46.023 13.172 1.00 67.56 68 ARG A O 1
ATOM 501 N N . ALA A 1 69 ? -0.938 -47.950 12.109 1.00 64.88 69 ALA A N 1
ATOM 502 C CA . ALA A 1 69 ? -2.055 -48.706 12.674 1.00 64.88 69 ALA A CA 1
ATOM 503 C C . ALA A 1 69 ? -1.999 -48.748 14.213 1.00 64.88 69 ALA A C 1
ATOM 505 O O . ALA A 1 69 ? -3.012 -48.564 14.883 1.00 64.88 69 ALA A O 1
ATOM 506 N N . PHE A 1 70 ? -0.803 -48.911 14.791 1.00 62.84 70 PHE A N 1
ATOM 507 C CA . PHE A 1 70 ? -0.622 -48.876 16.243 1.00 62.84 70 PHE A CA 1
ATOM 508 C C . PHE A 1 70 ? -1.010 -47.518 16.853 1.00 62.84 70 PHE A C 1
ATOM 510 O O . PHE A 1 70 ? -1.701 -47.464 17.872 1.00 62.84 70 PHE A O 1
ATOM 517 N N . ASN A 1 71 ? -0.608 -46.416 16.213 1.00 66.81 71 ASN A N 1
ATOM 518 C CA . ASN A 1 71 ? -0.909 -45.071 16.700 1.00 66.81 71 ASN A CA 1
ATOM 519 C C . ASN A 1 71 ? -2.410 -44.741 16.618 1.00 66.81 71 ASN A C 1
ATOM 521 O O . ASN A 1 71 ? -2.943 -44.122 17.539 1.00 66.81 71 ASN A O 1
ATOM 525 N N . GLU A 1 72 ? -3.102 -45.175 15.560 1.00 68.88 72 GLU A N 1
ATOM 526 C CA . GLU A 1 72 ? -4.549 -44.967 15.407 1.00 68.88 72 GLU A CA 1
ATOM 527 C C . GLU A 1 72 ? -5.356 -45.754 16.449 1.00 68.88 72 GLU A C 1
ATOM 529 O O . GLU A 1 72 ? -6.232 -45.187 17.107 1.00 68.88 72 GLU A O 1
ATOM 534 N N . ILE A 1 73 ? -5.004 -47.021 16.695 1.00 62.09 73 ILE A N 1
ATOM 535 C CA . ILE A 1 73 ? -5.670 -47.854 17.711 1.00 62.09 73 ILE A CA 1
ATOM 536 C C . ILE A 1 73 ? -5.447 -47.277 19.118 1.00 62.09 73 ILE A C 1
ATOM 538 O O . ILE A 1 73 ? -6.386 -47.189 19.915 1.00 62.09 73 ILE A O 1
ATOM 542 N N . SER A 1 74 ? -4.229 -46.817 19.422 1.00 57.50 74 SER A N 1
ATOM 543 C CA . SER A 1 74 ? -3.919 -46.223 20.727 1.00 57.50 74 SER A CA 1
ATOM 544 C C . SER A 1 74 ? -4.662 -44.901 20.967 1.00 57.50 74 SER A C 1
ATOM 546 O O . SER A 1 74 ? -5.091 -44.638 22.093 1.00 57.50 74 SER A O 1
ATOM 548 N N . ALA A 1 75 ? -4.848 -44.078 19.930 1.00 59.44 75 ALA A N 1
ATOM 549 C CA . ALA A 1 75 ? -5.592 -42.822 20.032 1.00 59.44 75 ALA A CA 1
ATOM 550 C C . ALA A 1 75 ? -7.092 -43.065 20.276 1.00 59.44 75 ALA A C 1
ATOM 552 O O . ALA A 1 75 ? -7.705 -42.403 21.119 1.00 59.44 75 ALA A O 1
ATOM 553 N N . ASN A 1 76 ? -7.671 -44.062 19.601 1.00 60.06 76 ASN A N 1
ATOM 554 C CA . ASN A 1 76 ? -9.094 -44.380 19.724 1.00 60.06 76 ASN A CA 1
ATOM 555 C C . ASN A 1 76 ? -9.446 -44.984 21.098 1.00 60.06 76 ASN A C 1
ATOM 557 O O . ASN A 1 76 ? -10.528 -44.741 21.638 1.00 60.06 76 ASN A O 1
ATOM 561 N N . HIS A 1 77 ? -8.521 -45.735 21.705 1.00 57.16 77 HIS A N 1
ATOM 562 C CA . HIS A 1 77 ? -8.731 -46.322 23.031 1.00 57.16 77 HIS A CA 1
ATOM 563 C C . HIS A 1 77 ? -8.652 -45.278 24.161 1.00 57.16 77 HIS A C 1
ATOM 565 O O . HIS A 1 77 ? -9.457 -45.313 25.092 1.00 57.16 77 HIS A O 1
ATOM 571 N N . SER A 1 78 ? -7.758 -44.287 24.042 1.00 51.78 78 SER A N 1
ATOM 572 C CA . SER A 1 78 ? -7.635 -43.190 25.015 1.00 51.78 78 SER A CA 1
ATOM 573 C C . SER A 1 78 ? -8.862 -42.264 25.019 1.00 51.78 78 SER A C 1
ATOM 575 O O . SER A 1 78 ? -9.360 -41.900 26.086 1.00 51.78 78 SER A O 1
ATOM 577 N N . GLY A 1 79 ? -9.423 -41.955 23.843 1.00 53.41 79 GLY A N 1
ATOM 578 C CA . GLY A 1 79 ? -10.632 -41.128 23.733 1.00 53.41 79 GLY A CA 1
ATOM 579 C C . GLY A 1 79 ? -11.891 -41.778 24.324 1.00 53.41 79 GLY A C 1
ATOM 580 O O . GLY A 1 79 ? -12.761 -41.080 24.849 1.00 53.41 79 GLY A O 1
ATOM 581 N N . LYS A 1 80 ? -11.989 -43.116 24.297 1.00 55.72 80 LYS A N 1
ATOM 582 C CA . LYS A 1 80 ? -13.125 -43.839 24.892 1.00 55.72 80 LYS A CA 1
ATOM 583 C C . LYS A 1 80 ? -13.082 -43.857 26.424 1.00 55.72 80 LYS A C 1
ATOM 585 O O . LYS A 1 80 ? -14.141 -43.728 27.030 1.00 55.72 80 LYS A O 1
ATOM 590 N N . GLN A 1 81 ? -11.905 -43.938 27.051 1.00 53.28 81 GLN A N 1
ATOM 591 C CA . GLN A 1 81 ? -11.801 -43.910 28.520 1.00 53.28 81 GLN A CA 1
ATOM 592 C C . GLN A 1 81 ? -12.168 -42.538 29.112 1.00 53.28 81 GLN A C 1
ATOM 594 O O . GLN A 1 81 ? -12.929 -42.475 30.074 1.00 53.28 81 GLN A O 1
ATOM 599 N N . GLN A 1 82 ? -11.767 -41.435 28.469 1.00 53.50 82 GLN A N 1
ATOM 600 C CA . GLN A 1 82 ? -12.107 -40.080 28.940 1.00 53.50 82 GLN A CA 1
ATOM 601 C C . GLN A 1 82 ? -13.611 -39.756 28.884 1.00 53.50 82 GLN A C 1
ATOM 603 O O . GLN A 1 82 ? -14.099 -38.922 29.646 1.00 53.50 82 GLN A O 1
ATOM 608 N N . ASN A 1 83 ? -14.361 -40.397 27.983 1.00 54.22 83 ASN A N 1
ATOM 609 C CA . ASN A 1 83 ? -15.816 -40.229 27.894 1.00 54.22 83 ASN A CA 1
ATOM 610 C C . ASN A 1 83 ? -16.583 -41.029 28.955 1.00 54.22 83 ASN A C 1
ATOM 612 O O . ASN A 1 83 ? -17.748 -40.724 29.209 1.00 54.22 83 ASN A O 1
ATOM 616 N N . ILE A 1 84 ? -15.961 -42.048 29.553 1.00 57.62 84 ILE A N 1
ATOM 617 C CA . ILE A 1 84 ? -16.561 -42.826 30.642 1.00 57.62 84 ILE A CA 1
ATOM 618 C C . ILE A 1 84 ? -16.387 -42.063 31.962 1.00 57.62 84 ILE A C 1
ATOM 620 O O . ILE A 1 84 ? -17.376 -41.861 32.659 1.00 57.62 84 ILE A O 1
ATOM 624 N N . GLU A 1 85 ? -15.196 -41.516 32.230 1.00 56.53 85 GLU A N 1
ATOM 625 C CA . GLU A 1 85 ? -14.935 -40.701 33.433 1.00 56.53 85 GLU A CA 1
ATOM 626 C C . GLU A 1 85 ? -15.813 -39.438 33.491 1.00 56.53 85 GLU A C 1
ATOM 628 O O . GLU A 1 85 ? -16.399 -39.138 34.529 1.00 56.53 85 GLU A O 1
ATOM 633 N N . ARG A 1 86 ? -16.021 -38.747 32.357 1.00 55.00 86 ARG A N 1
ATOM 634 C CA . ARG A 1 86 ? -16.907 -37.567 32.305 1.00 55.00 86 ARG A CA 1
ATOM 635 C C . ARG A 1 86 ? -18.374 -37.875 32.629 1.00 55.00 86 ARG A C 1
ATOM 637 O O . ARG A 1 86 ? -19.067 -37.023 33.171 1.00 55.00 86 ARG A O 1
ATOM 644 N N . LYS A 1 87 ? -18.860 -39.084 32.323 1.00 52.84 87 LYS A N 1
ATOM 645 C CA . LYS A 1 87 ? -20.253 -39.475 32.611 1.00 52.84 87 LYS A CA 1
ATOM 646 C C . LYS A 1 87 ? -20.483 -39.855 34.075 1.00 52.84 87 LYS A C 1
ATOM 648 O O . LYS A 1 87 ? -21.615 -39.756 34.544 1.00 52.84 87 LYS A O 1
ATOM 653 N N . GLU A 1 88 ? -19.449 -40.286 34.793 1.00 55.72 88 GLU A N 1
ATOM 654 C CA . GLU A 1 88 ? -19.550 -40.573 36.229 1.00 55.72 88 GLU A CA 1
ATOM 655 C C . GLU A 1 88 ? -19.523 -39.289 37.076 1.00 55.72 88 GLU A C 1
ATOM 657 O O . GLU A 1 88 ? -20.234 -39.200 38.079 1.00 55.72 88 GLU A O 1
ATOM 662 N N . GLU A 1 89 ? -18.795 -38.259 36.635 1.00 53.16 89 GLU A N 1
ATOM 663 C CA . GLU A 1 89 ? -18.704 -36.967 37.331 1.00 53.16 89 GLU A CA 1
ATOM 664 C C . GLU A 1 89 ? -20.028 -36.169 37.277 1.00 53.16 89 GLU A C 1
ATOM 666 O O . GLU A 1 89 ? -20.474 -35.622 38.291 1.00 53.16 89 GLU A O 1
ATOM 671 N N . ASP A 1 90 ? -20.731 -36.197 36.139 1.00 53.88 90 ASP A N 1
ATOM 672 C CA . ASP A 1 90 ? -22.032 -35.528 35.962 1.00 53.88 90 ASP A CA 1
ATOM 673 C C . ASP A 1 90 ? -23.152 -36.135 36.835 1.00 53.88 90 ASP A C 1
ATOM 675 O O . ASP A 1 90 ? -24.057 -35.429 37.294 1.00 53.88 90 ASP A O 1
ATOM 679 N N . ASN A 1 91 ? -23.096 -37.441 37.118 1.00 53.56 91 ASN A N 1
ATOM 680 C CA . ASN A 1 91 ? -24.104 -38.118 37.942 1.00 53.56 91 ASN A CA 1
ATOM 681 C C . ASN A 1 91 ? -23.972 -37.792 39.438 1.00 53.56 91 ASN A C 1
ATOM 683 O O . ASN A 1 91 ? -24.984 -37.666 40.131 1.00 53.56 91 ASN A O 1
ATOM 687 N N . ASN A 1 92 ? -22.746 -37.604 39.934 1.00 52.69 92 ASN A N 1
ATOM 688 C CA . ASN A 1 92 ? -22.511 -37.247 41.335 1.00 52.69 92 ASN A CA 1
ATOM 689 C C . ASN A 1 92 ? -22.940 -35.807 41.658 1.00 52.69 92 ASN A C 1
ATOM 691 O O . ASN A 1 92 ? -23.494 -35.554 42.731 1.00 52.69 92 ASN A O 1
ATOM 695 N N . ASN A 1 93 ? -22.766 -34.871 40.721 1.00 47.44 93 ASN A N 1
ATOM 696 C CA . ASN A 1 93 ? -23.188 -33.482 40.920 1.00 47.44 93 ASN A CA 1
ATOM 697 C C . ASN A 1 93 ? -24.717 -33.345 41.008 1.00 47.44 93 ASN A C 1
ATOM 699 O O . ASN A 1 93 ? -25.230 -32.587 41.834 1.00 47.44 93 ASN A O 1
ATOM 703 N N . ASN A 1 94 ? -25.469 -34.136 40.238 1.00 50.78 94 ASN A N 1
ATOM 704 C CA . ASN A 1 94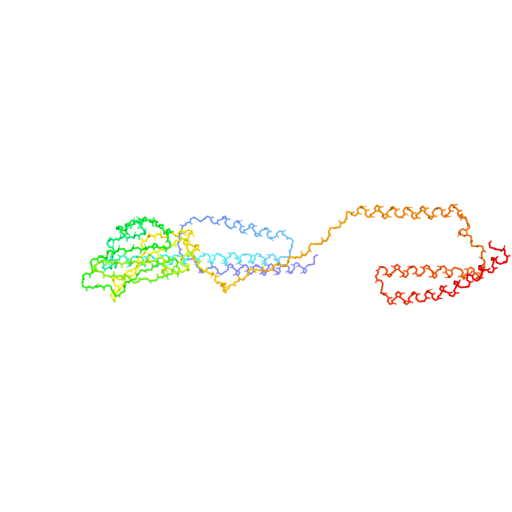 ? -26.933 -34.103 40.283 1.00 50.78 94 ASN A CA 1
ATOM 705 C C . ASN A 1 94 ? -27.519 -34.621 41.608 1.00 50.78 94 ASN A C 1
ATOM 707 O O . ASN A 1 94 ? -28.536 -34.095 42.064 1.00 50.78 94 ASN A O 1
ATOM 711 N N . GLN A 1 95 ? -26.880 -35.595 42.267 1.00 50.69 95 GLN A N 1
ATOM 712 C CA . GLN A 1 95 ? -27.334 -36.064 43.583 1.00 50.69 95 GLN A CA 1
ATOM 713 C C . GLN A 1 95 ? -27.090 -35.032 44.695 1.00 50.69 95 GLN A C 1
ATOM 715 O O . GLN A 1 95 ? -27.930 -34.881 45.583 1.00 50.69 95 GLN A O 1
ATOM 720 N N . GLN A 1 96 ? -25.998 -34.261 44.634 1.00 47.75 96 GLN A N 1
ATOM 721 C CA . GLN A 1 96 ? -25.747 -33.204 45.623 1.00 47.75 96 GLN A CA 1
ATOM 722 C C . GLN A 1 96 ? -26.708 -32.014 45.484 1.00 47.75 96 GLN A C 1
ATOM 724 O O . GLN A 1 96 ? -27.123 -31.441 46.493 1.00 47.75 96 GLN A O 1
ATOM 729 N N . HIS A 1 97 ? -27.134 -31.679 44.262 1.00 47.16 97 HIS A N 1
ATOM 730 C CA . HIS A 1 97 ? -28.118 -30.615 44.041 1.00 47.16 97 HIS A CA 1
ATOM 731 C C . HIS A 1 97 ? -29.519 -30.952 44.580 1.00 47.16 97 HIS A C 1
ATOM 733 O O . HIS A 1 97 ? -30.235 -30.049 45.012 1.00 47.16 97 HIS A O 1
ATOM 739 N N . GLN A 1 98 ? -29.912 -32.230 44.616 1.00 46.88 98 GLN A N 1
ATOM 740 C CA . GLN A 1 98 ? -31.219 -32.634 45.149 1.00 46.88 98 GLN A CA 1
ATOM 741 C C . GLN A 1 98 ? -31.287 -32.526 46.680 1.00 46.88 98 GLN A C 1
ATOM 743 O O . GLN A 1 98 ? -32.260 -31.991 47.209 1.00 46.88 98 GLN A O 1
ATOM 748 N N . LEU A 1 99 ? -30.226 -32.918 47.391 1.00 45.31 99 LEU A N 1
ATOM 749 C CA . LEU A 1 99 ? -30.178 -32.842 48.859 1.00 45.31 99 LEU A CA 1
ATOM 750 C C . LEU A 1 99 ? -30.147 -31.397 49.389 1.00 45.31 99 LEU A C 1
ATOM 752 O O . LEU A 1 99 ? -30.649 -31.127 50.479 1.00 45.31 99 LEU A O 1
ATOM 756 N N . HIS A 1 100 ? -29.600 -30.450 48.620 1.00 43.81 100 HIS A N 1
ATOM 757 C CA . HIS A 1 100 ? -29.588 -29.034 49.001 1.00 43.81 100 HIS A CA 1
ATOM 758 C C . HIS A 1 100 ? -30.977 -28.379 48.897 1.00 43.81 100 HIS A C 1
ATOM 760 O O . HIS A 1 100 ? -31.315 -27.508 49.696 1.00 43.81 100 HIS A O 1
ATOM 766 N N . ASN A 1 101 ? -31.808 -28.828 47.952 1.00 45.12 101 ASN A N 1
ATOM 767 C CA . ASN A 1 101 ? -33.132 -28.250 47.717 1.00 45.12 101 ASN A CA 1
ATOM 768 C C . ASN A 1 101 ? -34.179 -28.700 48.749 1.00 45.12 101 ASN A C 1
ATOM 770 O O . ASN A 1 101 ? -35.071 -27.921 49.085 1.00 45.12 101 ASN A O 1
ATOM 774 N N . GLU A 1 102 ? -34.064 -29.908 49.308 1.00 41.25 102 GLU A N 1
ATOM 775 C CA . GLU A 1 102 ? -35.014 -30.391 50.323 1.00 41.25 102 GLU A CA 1
ATOM 776 C C . GLU A 1 102 ? -34.842 -29.679 51.677 1.00 41.25 102 GLU A C 1
ATOM 778 O O . GLU A 1 102 ? -35.835 -29.334 52.324 1.00 41.25 102 GLU A O 1
ATOM 783 N N . ALA A 1 103 ? -33.606 -29.347 52.070 1.00 37.88 103 ALA A N 1
ATOM 784 C CA . ALA A 1 103 ? -33.315 -28.662 53.335 1.00 37.88 103 ALA A CA 1
ATOM 785 C C . ALA A 1 103 ? -33.816 -27.202 53.388 1.00 37.88 103 ALA A C 1
ATOM 787 O O . ALA A 1 103 ? -34.074 -26.676 54.471 1.00 37.88 103 ALA A O 1
ATOM 788 N N . ILE A 1 104 ? -33.998 -26.548 52.236 1.00 43.47 104 ILE A N 1
ATOM 789 C CA . ILE A 1 104 ? -34.463 -25.152 52.155 1.00 43.47 104 ILE A CA 1
ATOM 790 C C . ILE A 1 104 ? -35.980 -25.040 52.406 1.00 43.47 104 ILE A C 1
ATOM 792 O O . ILE A 1 104 ? -36.461 -23.993 52.838 1.00 43.47 104 ILE A O 1
ATOM 796 N N . SER A 1 105 ? -36.746 -26.118 52.209 1.00 35.81 105 SER A N 1
ATOM 797 C CA . SER A 1 105 ? -38.214 -26.078 52.292 1.00 35.81 105 SER A CA 1
ATOM 798 C C . SER A 1 105 ? -38.784 -26.016 53.722 1.00 35.81 105 SER A C 1
ATOM 800 O O . SER A 1 105 ? -39.892 -25.519 53.913 1.00 35.81 105 SER A O 1
ATOM 802 N N . VAL A 1 106 ? -38.033 -26.456 54.741 1.00 35.28 106 VAL A N 1
ATOM 803 C CA . VAL A 1 106 ? -38.536 -26.604 56.127 1.00 35.28 106 VAL A CA 1
ATOM 804 C C . VAL A 1 106 ? -38.290 -25.358 57.002 1.00 35.28 106 VAL A C 1
ATOM 806 O O . VAL A 1 106 ? -38.944 -25.182 58.025 1.00 35.28 106 VAL A O 1
ATOM 809 N N . LEU A 1 107 ? -37.410 -24.437 56.591 1.00 36.06 107 LEU A N 1
ATOM 810 C CA . LEU A 1 107 ? -37.065 -23.216 57.348 1.00 36.06 107 LEU A CA 1
ATOM 811 C C . LEU A 1 107 ? -37.965 -21.999 57.043 1.00 36.06 107 LEU A C 1
ATOM 813 O O . LEU A 1 107 ? -37.760 -20.925 57.599 1.00 36.06 107 LEU A O 1
ATOM 817 N N . ALA A 1 108 ? -38.963 -22.139 56.167 1.00 42.19 108 ALA A N 1
ATOM 818 C CA . ALA A 1 108 ? -39.723 -21.008 55.628 1.00 42.19 108 ALA A CA 1
ATOM 819 C C . ALA A 1 108 ? -40.902 -20.515 56.499 1.00 42.19 108 ALA A C 1
ATOM 821 O O . ALA A 1 108 ? -41.540 -19.532 56.133 1.00 42.19 108 ALA A O 1
ATOM 822 N N . ALA A 1 109 ? -41.214 -21.166 57.627 1.00 43.53 109 ALA A N 1
ATOM 823 C CA . ALA A 1 109 ? -42.446 -20.896 58.381 1.00 43.53 109 ALA A CA 1
ATOM 824 C C . ALA A 1 109 ? -42.374 -19.712 59.375 1.00 43.53 109 ALA A C 1
ATOM 826 O O . ALA A 1 109 ? -43.422 -19.223 59.785 1.00 43.53 109 ALA A O 1
ATOM 827 N N . GLU A 1 110 ? -41.180 -19.221 59.738 1.00 45.50 110 GLU A N 1
ATOM 828 C CA . GLU A 1 110 ? -41.001 -18.091 60.683 1.00 45.50 110 GLU A CA 1
ATOM 829 C C . GLU A 1 110 ? -40.206 -16.902 60.102 1.00 45.50 110 GLU A C 1
ATOM 831 O O . GLU A 1 110 ? -39.878 -15.938 60.805 1.00 45.50 110 GLU A O 1
ATOM 836 N N . ALA A 1 111 ? -39.918 -16.938 58.798 1.00 57.66 111 ALA A N 1
ATOM 837 C CA . ALA A 1 111 ? -39.273 -15.839 58.089 1.00 57.66 111 ALA A CA 1
ATOM 838 C C . ALA A 1 111 ? -40.161 -14.583 58.078 1.00 57.66 111 ALA A C 1
ATOM 840 O O . ALA A 1 111 ? -41.380 -14.686 57.924 1.00 57.66 111 ALA A O 1
ATOM 841 N N . TYR A 1 112 ? -39.570 -13.383 58.206 1.00 63.50 112 TYR A N 1
ATOM 842 C CA . TYR A 1 112 ? -40.318 -12.159 57.913 1.00 63.50 112 TYR A CA 1
ATOM 843 C C . TYR A 1 112 ? -40.853 -12.274 56.475 1.00 63.50 112 TYR A C 1
ATOM 845 O O . TYR A 1 112 ? -40.117 -12.612 55.546 1.00 63.50 112 TYR A O 1
ATOM 853 N N . SER A 1 113 ? -42.145 -12.026 56.302 1.00 64.50 113 SER A N 1
ATOM 854 C CA . SER A 1 113 ? -42.822 -12.065 55.009 1.00 64.50 113 SER A CA 1
ATOM 855 C C . SER A 1 113 ? -43.500 -10.727 54.753 1.00 64.50 113 SER A C 1
ATOM 857 O O . SER A 1 113 ? -43.744 -9.950 55.676 1.00 64.50 113 SER A O 1
ATOM 859 N N . ILE A 1 114 ? -43.743 -10.428 53.482 1.00 67.31 114 ILE A N 1
ATOM 860 C CA . ILE A 1 114 ? -44.507 -9.254 53.070 1.00 67.31 114 ILE A CA 1
ATOM 861 C C . ILE A 1 114 ? -45.929 -9.761 52.824 1.00 67.31 114 ILE A C 1
ATOM 863 O O . ILE A 1 114 ? -46.101 -10.710 52.058 1.00 67.31 114 ILE A O 1
ATOM 867 N N . SER A 1 115 ? -46.912 -9.199 53.526 1.00 61.19 115 SER A N 1
ATOM 868 C CA . SER A 1 115 ? -48.316 -9.598 53.393 1.00 61.19 115 SER A CA 1
ATOM 869 C C . SER A 1 115 ? -48.932 -8.965 52.153 1.00 61.19 115 SER A C 1
ATOM 871 O O . SER A 1 115 ? -49.463 -9.669 51.301 1.00 61.19 115 SER A O 1
ATOM 873 N N . GLU A 1 116 ? -48.793 -7.649 52.026 1.00 66.31 116 GLU A N 1
ATOM 874 C CA . GLU A 1 116 ? -49.308 -6.852 50.915 1.00 66.31 116 GLU A CA 1
ATOM 875 C C . GLU A 1 116 ? -48.357 -5.681 50.662 1.00 66.31 116 GLU A C 1
ATOM 877 O O . GLU A 1 116 ? -47.579 -5.283 51.531 1.00 66.31 116 GLU A O 1
ATOM 882 N N . GLY A 1 117 ? -48.382 -5.112 49.466 1.00 67.31 117 GLY A N 1
ATOM 883 C CA . GLY A 1 117 ? -47.640 -3.895 49.184 1.00 67.31 117 GLY A CA 1
ATOM 884 C C . GLY A 1 117 ? -48.161 -3.191 47.950 1.00 67.31 117 GLY A C 1
ATOM 885 O O . GLY A 1 117 ? -48.886 -3.768 47.154 1.00 67.31 117 GLY A O 1
ATOM 886 N N . SER A 1 118 ? -47.783 -1.938 47.764 1.00 71.25 118 SER A N 1
ATOM 887 C CA . SER A 1 118 ? -48.024 -1.213 46.530 1.00 71.25 118 SER A CA 1
ATOM 888 C C . SER A 1 118 ? -46.826 -0.350 46.164 1.00 71.25 118 SER A C 1
ATOM 890 O O . SER A 1 118 ? -46.125 0.193 47.023 1.00 71.25 118 SER A O 1
ATOM 892 N N . ILE A 1 119 ? -46.571 -0.257 44.863 1.00 75.50 119 ILE A N 1
ATOM 893 C CA . ILE A 1 119 ? -45.607 0.672 44.284 1.00 75.50 119 ILE A CA 1
ATOM 894 C C . ILE A 1 119 ? -46.398 1.648 43.427 1.00 75.50 119 ILE A C 1
ATOM 896 O O . ILE A 1 119 ? -47.123 1.238 42.522 1.00 75.50 119 ILE A O 1
ATOM 900 N N . THR A 1 120 ? -46.243 2.934 43.710 1.00 73.69 120 THR A N 1
ATOM 901 C CA . THR A 1 120 ? -46.882 4.025 42.976 1.00 73.69 120 THR A CA 1
ATOM 902 C C . THR A 1 120 ? -45.808 4.880 42.315 1.00 73.69 120 THR A C 1
ATOM 904 O O . THR A 1 120 ? -44.830 5.271 42.955 1.00 73.69 120 THR A O 1
ATOM 907 N N . ILE A 1 121 ? -45.975 5.164 41.028 1.00 70.38 121 ILE A N 1
ATOM 908 C CA . ILE A 1 121 ? -45.133 6.077 40.258 1.00 70.38 121 ILE A CA 1
ATOM 909 C C . ILE A 1 121 ? -46.065 7.059 39.546 1.00 70.38 121 ILE A C 1
ATOM 911 O O . ILE A 1 121 ? -46.752 6.691 38.600 1.00 70.38 121 ILE A O 1
ATOM 915 N N . GLY A 1 122 ? -46.110 8.312 40.005 1.00 67.00 122 GLY A N 1
ATOM 916 C CA . GLY A 1 122 ? -47.035 9.304 39.444 1.00 67.00 122 GLY A CA 1
ATOM 917 C C . GLY A 1 122 ? -48.501 8.899 39.647 1.00 67.00 122 GLY A C 1
ATOM 918 O O . GLY A 1 122 ? -48.957 8.818 40.786 1.00 67.00 122 GLY A O 1
ATOM 919 N N . GLU A 1 123 ? -49.229 8.666 38.550 1.00 58.69 123 GLU A N 1
ATOM 920 C CA . GLU A 1 123 ? -50.620 8.175 38.558 1.00 58.69 123 GLU A CA 1
ATOM 921 C C . GLU A 1 123 ? -50.724 6.641 38.444 1.00 58.69 123 GLU A C 1
ATOM 923 O O . GLU A 1 123 ? -51.787 6.078 38.719 1.00 58.69 123 GLU A O 1
ATOM 928 N N . ASP A 1 124 ? -49.629 5.954 38.099 1.00 68.75 124 ASP A N 1
ATOM 929 C CA . ASP A 1 124 ? -49.607 4.503 37.928 1.00 68.75 124 ASP A CA 1
ATOM 930 C C . ASP A 1 124 ? -49.351 3.803 39.266 1.00 68.75 124 ASP A C 1
ATOM 932 O O . ASP A 1 124 ? -48.348 4.044 39.945 1.00 68.75 124 ASP A O 1
ATOM 936 N N . LYS A 1 125 ? -50.252 2.889 39.639 1.00 71.88 125 LYS A N 1
ATOM 937 C CA . LYS A 1 125 ? -50.163 2.088 40.863 1.00 71.88 125 LYS A CA 1
ATOM 938 C C . LYS A 1 125 ? -50.157 0.603 40.525 1.00 71.88 125 LYS A C 1
ATOM 940 O O . LYS A 1 125 ? -51.049 0.114 39.837 1.00 71.88 125 LYS A O 1
ATOM 945 N N . VAL A 1 126 ? -49.177 -0.113 41.062 1.00 72.88 126 VAL A N 1
ATOM 946 C CA . VAL A 1 126 ? -49.112 -1.574 41.039 1.00 72.88 126 VAL A CA 1
ATOM 947 C C . VAL A 1 126 ? -49.272 -2.089 42.457 1.00 72.88 126 VAL A C 1
ATOM 949 O O . VAL A 1 126 ? -48.433 -1.828 43.321 1.00 72.88 126 VAL A O 1
ATOM 952 N N . ASP A 1 127 ? -50.345 -2.842 42.679 1.00 68.69 127 ASP A N 1
ATOM 953 C CA . ASP A 1 127 ? -50.550 -3.584 43.914 1.00 68.69 127 ASP A CA 1
ATOM 954 C C . ASP A 1 127 ? -49.805 -4.926 43.831 1.00 68.69 127 ASP A C 1
ATOM 956 O O . ASP A 1 127 ? -49.957 -5.718 42.895 1.00 68.69 127 ASP A O 1
ATOM 960 N N . ILE A 1 128 ? -48.970 -5.166 44.832 1.00 64.88 128 ILE A N 1
ATOM 961 C CA . ILE A 1 128 ? -48.239 -6.400 45.063 1.00 64.88 128 ILE A CA 1
ATOM 962 C C . ILE A 1 128 ? -49.074 -7.230 46.046 1.00 64.88 128 ILE A C 1
ATOM 964 O O . ILE A 1 128 ? -49.022 -7.022 47.258 1.00 64.88 128 ILE A O 1
ATOM 968 N N . GLY A 1 129 ? -49.905 -8.123 45.503 1.00 59.28 129 GLY A N 1
ATOM 969 C CA . GLY A 1 129 ? -50.692 -9.084 46.285 1.00 59.28 129 GLY A CA 1
ATOM 970 C C . GLY A 1 129 ? -49.855 -10.263 46.799 1.00 59.28 129 GLY A C 1
ATOM 971 O O . GLY A 1 129 ? -48.628 -10.184 46.861 1.00 59.28 129 GLY A O 1
ATOM 972 N N . GLU A 1 130 ? -50.508 -11.387 47.127 1.00 51.69 130 GLU A N 1
ATOM 973 C CA . GLU A 1 130 ? -49.829 -12.604 47.595 1.00 51.69 130 GLU A CA 1
ATOM 974 C C . GLU A 1 130 ? -48.684 -13.010 46.645 1.00 51.69 130 GLU A C 1
ATOM 976 O O . GLU A 1 130 ? -48.887 -13.368 45.482 1.00 51.69 130 GLU A O 1
ATOM 981 N N . PHE A 1 131 ? -47.458 -12.973 47.171 1.00 52.91 131 PHE A N 1
ATOM 982 C CA . PHE A 1 131 ? -46.175 -13.097 46.464 1.00 52.91 131 PHE A CA 1
ATOM 983 C C . PHE A 1 131 ? -45.912 -14.464 45.778 1.00 52.91 131 PHE A C 1
ATOM 985 O O . PHE A 1 131 ? -44.776 -14.764 45.416 1.00 52.91 131 PHE A O 1
ATOM 992 N N . ASN A 1 132 ? -46.944 -15.291 45.569 1.00 44.53 132 ASN A N 1
ATOM 993 C CA . ASN A 1 132 ? -46.879 -16.601 44.910 1.00 44.53 132 ASN A CA 1
ATOM 994 C C . ASN A 1 132 ? -47.458 -16.625 43.481 1.00 44.53 132 ASN A C 1
ATOM 996 O O . ASN A 1 132 ? -47.335 -17.641 42.796 1.00 44.53 132 ASN A O 1
ATOM 1000 N N . THR A 1 133 ? -48.028 -15.524 42.980 1.00 45.62 133 THR A N 1
ATOM 1001 C CA . THR A 1 133 ? -48.441 -15.391 41.569 1.00 45.62 133 THR A CA 1
ATOM 1002 C C . THR A 1 133 ? -47.577 -14.360 40.850 1.00 45.62 133 THR A C 1
ATOM 1004 O O . THR A 1 133 ? -47.911 -13.183 40.763 1.00 45.62 133 THR A O 1
ATOM 1007 N N . ALA A 1 134 ? -46.433 -14.816 40.339 1.00 47.09 134 ALA A N 1
ATOM 1008 C CA . ALA A 1 134 ? -45.463 -14.020 39.594 1.00 47.09 134 ALA A CA 1
ATOM 1009 C C . ALA A 1 134 ? -45.998 -13.580 38.215 1.00 47.09 134 ALA A C 1
ATOM 1011 O O . ALA A 1 134 ? -45.679 -14.183 37.189 1.00 47.09 134 ALA A O 1
ATOM 1012 N N . GLN A 1 135 ? -46.794 -12.512 38.172 1.00 51.44 135 GLN A N 1
ATOM 1013 C CA . GLN A 1 135 ? -46.926 -11.699 36.963 1.00 51.44 135 GLN A CA 1
ATOM 1014 C C . GLN A 1 135 ? -45.922 -10.552 37.048 1.00 51.44 135 GLN A C 1
ATOM 1016 O O . GLN A 1 135 ? -45.966 -9.749 37.976 1.00 51.44 135 GLN A O 1
ATOM 1021 N N . LEU A 1 136 ? -44.998 -10.503 36.085 1.00 57.38 136 LEU A N 1
ATOM 1022 C CA . LEU A 1 136 ? -44.094 -9.372 35.895 1.00 57.38 136 LEU A CA 1
ATOM 1023 C C . LEU A 1 136 ? -44.940 -8.139 35.575 1.00 57.38 136 LEU A C 1
ATOM 1025 O O . LEU A 1 136 ? -45.491 -8.037 34.479 1.00 57.38 136 LEU A O 1
ATOM 1029 N N . GLN A 1 137 ? -45.065 -7.230 36.537 1.00 65.00 137 GLN A N 1
ATOM 1030 C CA . GLN A 1 137 ? -45.777 -5.972 36.343 1.00 65.00 137 GLN A CA 1
ATOM 1031 C C . GLN A 1 137 ? -44.769 -4.883 35.983 1.00 65.00 137 GLN A C 1
ATOM 1033 O O . GLN A 1 137 ? -43.721 -4.739 36.618 1.00 65.00 137 GLN A O 1
ATOM 1038 N N . GLN A 1 138 ? -45.065 -4.157 34.910 1.00 70.38 138 GLN A N 1
ATOM 1039 C CA . GLN A 1 138 ? -44.215 -3.092 34.402 1.00 70.38 138 GLN A CA 1
ATOM 1040 C C . GLN A 1 138 ? -44.796 -1.745 34.820 1.00 70.38 138 GLN A C 1
ATOM 1042 O O . GLN A 1 138 ? -45.978 -1.492 34.611 1.00 70.38 138 GLN A O 1
ATOM 1047 N N . LEU A 1 139 ? -43.947 -0.888 35.374 1.00 75.06 139 LEU A N 1
ATOM 1048 C CA . LEU A 1 139 ? -44.257 0.499 35.698 1.00 75.06 139 LEU A CA 1
ATOM 1049 C C . LEU A 1 139 ? -43.356 1.405 34.865 1.00 75.06 139 LEU A C 1
ATOM 1051 O O . LEU A 1 139 ? -42.144 1.183 34.798 1.00 75.06 139 LEU A O 1
ATOM 1055 N N . SER A 1 140 ? -43.937 2.411 34.225 1.00 72.25 140 SER A N 1
ATOM 1056 C CA . SER A 1 140 ? -43.187 3.374 33.423 1.00 72.25 140 SER A CA 1
ATOM 1057 C C . SER A 1 140 ? -42.851 4.587 34.279 1.00 72.25 140 SER A C 1
ATOM 1059 O O . SER A 1 140 ? -43.728 5.219 34.854 1.00 72.25 140 SER A O 1
ATOM 1061 N N . LEU A 1 141 ? -41.567 4.918 34.380 1.00 76.06 141 LEU A N 1
ATOM 1062 C CA . LEU A 1 141 ? -41.127 6.181 34.958 1.00 76.06 141 LEU A CA 1
ATOM 1063 C C . LEU A 1 141 ? -40.959 7.164 33.800 1.00 76.06 141 LEU A C 1
ATOM 1065 O O . LEU A 1 141 ? -40.061 6.979 32.972 1.00 76.06 141 LEU A O 1
ATOM 1069 N N . GLU A 1 142 ? -41.844 8.156 33.710 1.00 67.56 142 GLU A N 1
ATOM 1070 C CA . GLU A 1 142 ? -41.925 9.051 32.553 1.00 67.56 142 GLU A CA 1
ATOM 1071 C C . GLU A 1 142 ? -41.176 10.367 32.774 1.00 67.56 142 GLU A C 1
ATOM 1073 O O . GLU A 1 142 ? -40.422 10.778 31.887 1.00 67.56 142 GLU A O 1
ATOM 1078 N N . SER A 1 143 ? -41.297 10.986 33.957 1.00 70.06 143 SER A N 1
ATOM 1079 C CA . SER A 1 143 ? -40.789 12.334 34.227 1.00 70.06 143 SER A CA 1
ATOM 1080 C C . SER A 1 143 ? -39.636 12.394 35.242 1.00 70.06 143 SER A C 1
ATOM 1082 O O . SER A 1 143 ? -39.484 11.594 36.165 1.00 70.06 143 SER A O 1
ATOM 1084 N N . VAL A 1 144 ? -38.793 13.422 35.087 1.00 66.50 144 VAL A N 1
ATOM 1085 C CA . VAL A 1 144 ? -37.623 13.701 35.945 1.00 66.50 144 VAL A CA 1
ATOM 1086 C C . VAL A 1 144 ? -38.014 14.135 37.365 1.00 66.50 144 VAL A C 1
ATOM 1088 O O . VAL A 1 144 ? -37.195 14.032 38.284 1.00 66.50 144 VAL A O 1
ATOM 1091 N N . ASN A 1 145 ? -39.252 14.597 37.555 1.00 73.44 145 ASN A N 1
ATOM 1092 C CA . ASN A 1 145 ? -39.767 15.060 38.845 1.00 73.44 145 ASN A CA 1
ATOM 1093 C C . ASN A 1 145 ? -40.601 14.005 39.577 1.00 73.44 145 ASN A C 1
ATOM 1095 O O . ASN A 1 145 ? -41.058 14.273 40.689 1.00 73.44 145 ASN A O 1
ATOM 1099 N N . ASP A 1 146 ? -40.786 12.828 38.983 1.00 80.50 146 ASP A N 1
ATOM 1100 C CA . ASP A 1 146 ? -41.630 11.798 39.569 1.00 80.50 146 ASP A CA 1
ATOM 1101 C C . ASP A 1 146 ? -40.943 11.173 40.785 1.00 80.50 146 ASP A C 1
ATOM 1103 O O . ASP A 1 146 ? -39.707 11.094 40.882 1.00 80.50 146 ASP A O 1
ATOM 1107 N N . ASN A 1 147 ? -41.766 10.724 41.727 1.00 84.44 147 ASN A N 1
ATOM 1108 C CA . ASN A 1 147 ? -41.330 9.985 42.898 1.00 84.44 147 ASN A CA 1
ATOM 1109 C C . ASN A 1 147 ? -41.818 8.545 42.778 1.00 84.44 147 ASN A C 1
ATOM 1111 O O . ASN A 1 147 ? -42.975 8.305 42.450 1.00 84.44 147 ASN A O 1
ATOM 1115 N N . ILE A 1 148 ? -40.933 7.603 43.085 1.00 83.12 148 ILE A N 1
ATOM 1116 C CA . ILE A 1 148 ? -41.298 6.204 43.276 1.00 83.12 148 ILE A CA 1
ATOM 1117 C C . ILE A 1 148 ? -41.691 6.064 44.743 1.00 83.12 148 ILE A C 1
ATOM 1119 O O . ILE A 1 148 ? -40.845 6.183 45.636 1.00 83.12 148 ILE A O 1
ATOM 1123 N N . GLU A 1 149 ? -42.973 5.860 44.991 1.00 84.88 149 GLU A N 1
ATOM 1124 C CA . GLU A 1 149 ? -43.534 5.637 46.314 1.00 84.88 149 GLU A CA 1
ATOM 1125 C C . GLU A 1 149 ? -43.749 4.142 46.516 1.00 84.88 149 GLU A C 1
ATOM 1127 O O . GLU A 1 149 ? -44.363 3.466 45.700 1.00 84.88 149 GLU A O 1
ATOM 1132 N N . ILE A 1 150 ? -43.182 3.611 47.590 1.00 83.88 150 ILE A N 1
ATOM 1133 C CA . ILE A 1 150 ? -43.238 2.198 47.933 1.00 83.88 150 ILE A CA 1
ATOM 1134 C C . ILE A 1 150 ? -43.852 2.107 49.323 1.00 83.88 150 ILE A C 1
ATOM 1136 O O . ILE A 1 150 ? -43.291 2.631 50.293 1.00 83.88 150 ILE A O 1
ATOM 1140 N N . GLU A 1 151 ? -44.988 1.433 49.407 1.00 84.25 151 GLU A N 1
ATOM 1141 C CA . GLU A 1 151 ? -45.696 1.134 50.643 1.00 84.25 151 GLU A CA 1
ATOM 1142 C C . GLU A 1 151 ? -45.798 -0.383 50.771 1.00 84.25 151 GLU A C 1
ATOM 1144 O O . GLU A 1 151 ? -46.445 -1.029 49.958 1.00 84.25 151 GLU A O 1
ATOM 1149 N N . LEU A 1 152 ? -45.114 -0.976 51.747 1.00 81.12 152 LEU A N 1
ATOM 1150 C CA . LEU A 1 152 ? -45.168 -2.420 51.993 1.00 81.12 152 LEU A CA 1
ATOM 1151 C C . LEU A 1 152 ? -45.711 -2.672 53.392 1.00 81.12 152 LEU A C 1
ATOM 1153 O O . LEU A 1 152 ? -45.306 -2.006 54.345 1.00 81.12 152 LEU A O 1
ATOM 1157 N N . GLU A 1 153 ? -46.553 -3.680 53.534 1.00 79.12 153 GLU A N 1
ATOM 1158 C CA . GLU A 1 153 ? -46.943 -4.236 54.817 1.00 79.12 153 GLU A CA 1
ATOM 1159 C C . GLU A 1 153 ? -46.164 -5.519 55.073 1.00 79.12 153 GLU A C 1
ATOM 1161 O O . GLU A 1 153 ? -46.200 -6.493 54.320 1.00 79.12 153 GLU A O 1
ATOM 1166 N N . LEU A 1 154 ? -45.400 -5.500 56.155 1.00 74.81 154 LEU A N 1
ATOM 1167 C CA . LEU A 1 154 ? -44.723 -6.681 56.658 1.00 74.81 154 LEU A CA 1
ATOM 1168 C C . LEU A 1 154 ? -45.706 -7.475 57.525 1.00 74.81 154 LEU A C 1
ATOM 1170 O O . LEU A 1 154 ? -46.400 -6.896 58.365 1.00 74.81 154 LEU A O 1
ATOM 1174 N N . ALA A 1 155 ? -45.714 -8.798 57.361 1.00 71.25 155 ALA A N 1
ATOM 1175 C CA . ALA A 1 155 ? -46.476 -9.701 58.212 1.00 71.25 155 ALA A CA 1
ATOM 1176 C C . ALA A 1 155 ? -46.088 -9.507 59.685 1.00 71.25 155 ALA A C 1
ATOM 1178 O O . ALA A 1 155 ? -44.925 -9.222 59.995 1.00 71.25 155 ALA A O 1
ATOM 1179 N N . ASP A 1 156 ? -47.067 -9.653 60.583 1.00 64.94 156 ASP A N 1
ATOM 1180 C CA . ASP A 1 156 ? -46.925 -9.315 61.999 1.00 64.94 156 ASP A CA 1
ATOM 1181 C C . ASP A 1 156 ? -45.676 -9.964 62.618 1.00 64.94 156 ASP A C 1
ATOM 1183 O O . ASP A 1 156 ? -45.536 -11.184 62.713 1.00 64.94 156 ASP A O 1
ATOM 1187 N N . PHE A 1 157 ? -44.736 -9.113 63.022 1.00 64.25 157 PHE A N 1
ATOM 1188 C CA . PHE A 1 157 ? -43.462 -9.510 63.608 1.00 64.25 157 PHE A CA 1
ATOM 1189 C C . PHE A 1 157 ? -43.459 -9.461 65.142 1.00 64.25 157 PHE A C 1
ATOM 1191 O O . PHE A 1 157 ? -42.397 -9.642 65.759 1.00 64.25 157 PHE A O 1
ATOM 1198 N N . GLY A 1 158 ? -44.622 -9.240 65.765 1.00 62.75 158 GLY A N 1
ATOM 1199 C CA . GLY A 1 158 ? -44.775 -9.162 67.211 1.00 62.75 158 GLY A CA 1
ATOM 1200 C C . GLY A 1 158 ? -43.869 -8.088 67.821 1.00 62.75 158 GLY A C 1
ATOM 1201 O O . GLY A 1 158 ? -43.815 -6.949 67.365 1.00 62.75 158 GLY A O 1
ATOM 1202 N N . SER A 1 159 ? -43.109 -8.442 68.861 1.00 58.22 159 SER A N 1
ATOM 1203 C CA . SER A 1 159 ? -42.205 -7.522 69.573 1.00 58.22 159 SER A CA 1
ATOM 1204 C C . SER A 1 159 ? -40.804 -7.382 68.955 1.00 58.22 159 SER A C 1
ATOM 1206 O O . SER A 1 159 ? -40.006 -6.572 69.432 1.00 58.22 159 SER A O 1
ATOM 1208 N N . SER A 1 160 ? -40.475 -8.143 67.905 1.00 68.19 160 SER A N 1
ATOM 1209 C CA . SER A 1 160 ? -39.110 -8.250 67.367 1.00 68.19 160 SER A CA 1
ATOM 1210 C C . SER A 1 160 ? -39.025 -7.725 65.931 1.00 68.19 160 SER A C 1
ATOM 1212 O O . SER A 1 160 ? -39.145 -8.465 64.950 1.00 68.19 160 SER A O 1
ATOM 1214 N N . ARG A 1 161 ? -38.816 -6.407 65.833 1.00 76.06 161 ARG A N 1
ATOM 1215 C CA . ARG A 1 161 ? -38.605 -5.666 64.579 1.00 76.06 161 ARG A CA 1
ATOM 1216 C C . ARG A 1 161 ? -37.290 -6.064 63.884 1.00 76.06 161 ARG A C 1
ATOM 1218 O O . ARG A 1 161 ? -36.320 -6.374 64.581 1.00 76.06 161 ARG A O 1
ATOM 1225 N N . PRO A 1 162 ? -37.212 -5.992 62.543 1.00 79.25 162 PRO A N 1
ATOM 1226 C CA . PRO A 1 162 ? -35.960 -6.227 61.830 1.00 79.25 162 PRO A CA 1
ATOM 1227 C C . PRO A 1 162 ? -34.899 -5.191 62.234 1.00 79.25 162 PRO A C 1
ATOM 1229 O O . PRO A 1 162 ? -35.193 -4.004 62.389 1.00 79.25 162 PRO A O 1
ATOM 1232 N N . HIS A 1 163 ? -33.657 -5.646 62.408 1.00 84.19 163 HIS A N 1
ATOM 1233 C CA . HIS A 1 163 ? -32.509 -4.781 62.710 1.00 84.19 163 HIS A CA 1
ATOM 1234 C C . HIS A 1 163 ? -31.982 -4.078 61.454 1.00 84.19 163 HIS A C 1
ATOM 1236 O O . HIS A 1 163 ? -31.471 -2.963 61.533 1.00 84.19 163 HIS A O 1
ATOM 1242 N N . GLN A 1 164 ? -32.135 -4.720 60.297 1.00 87.62 164 GLN A N 1
ATOM 1243 C CA . GLN A 1 164 ? -31.806 -4.189 58.986 1.00 87.62 164 GLN A CA 1
ATOM 1244 C C . GLN A 1 164 ? -33.045 -4.287 58.104 1.00 87.62 164 GLN A C 1
ATOM 1246 O O . GLN A 1 164 ? -33.607 -5.365 57.946 1.00 87.62 164 GLN A O 1
ATOM 1251 N N . LEU A 1 165 ? -33.448 -3.165 57.519 1.00 88.88 165 LEU A N 1
ATOM 1252 C CA . LEU A 1 165 ? -34.472 -3.107 56.487 1.00 88.88 165 LEU A CA 1
ATOM 1253 C C . LEU A 1 165 ? -33.970 -2.159 55.403 1.00 88.88 165 LEU A C 1
ATOM 1255 O O . LEU A 1 165 ? -33.712 -0.986 55.676 1.00 88.88 165 LEU A O 1
ATOM 1259 N N . VAL A 1 166 ? -33.764 -2.685 54.201 1.00 90.75 166 VAL A N 1
ATOM 1260 C CA . VAL A 1 166 ? -33.182 -1.954 53.075 1.00 90.75 166 VAL A CA 1
ATOM 1261 C C . VAL A 1 166 ? -33.914 -2.349 51.802 1.00 90.75 166 VAL A C 1
ATOM 1263 O O . VAL A 1 166 ? -34.185 -3.526 51.579 1.00 90.75 166 VAL A O 1
ATOM 1266 N N . ILE A 1 167 ? -34.213 -1.357 50.969 1.00 89.50 167 ILE A N 1
ATOM 1267 C CA . ILE A 1 167 ? -34.761 -1.558 49.631 1.00 89.50 167 ILE A CA 1
ATOM 1268 C C . ILE A 1 167 ? -33.671 -1.197 48.626 1.00 89.50 167 ILE A C 1
ATOM 1270 O O . ILE A 1 167 ? -33.204 -0.057 48.579 1.00 89.50 167 ILE A O 1
ATOM 1274 N N . ASN A 1 168 ? -33.247 -2.180 47.846 1.00 91.44 168 ASN A N 1
ATOM 1275 C CA . ASN A 1 168 ? -32.301 -2.031 46.757 1.00 91.44 168 ASN A CA 1
ATOM 1276 C C . ASN A 1 168 ? -33.050 -1.744 45.455 1.00 91.44 168 ASN A C 1
ATOM 1278 O O . ASN A 1 168 ? -34.038 -2.401 45.141 1.00 91.44 168 ASN A O 1
ATOM 1282 N N . LEU A 1 169 ? -32.543 -0.787 44.684 1.00 90.12 169 LEU A N 1
ATOM 1283 C CA . LEU A 1 169 ? -32.989 -0.468 43.331 1.00 90.12 169 LEU A CA 1
ATOM 1284 C C . LEU A 1 169 ? -31.809 -0.664 42.378 1.00 90.12 169 LEU A C 1
ATOM 1286 O O . LEU A 1 169 ? -30.750 -0.064 42.583 1.00 90.12 169 LEU A O 1
ATOM 1290 N N . GLY A 1 170 ? -31.952 -1.487 41.343 1.00 89.62 170 GLY A N 1
ATOM 1291 C CA . GLY A 1 170 ? -30.824 -1.765 40.459 1.00 89.62 170 GLY A CA 1
ATOM 1292 C C . GLY A 1 170 ? -31.067 -2.829 39.405 1.00 89.62 170 GLY A C 1
ATOM 1293 O O . GLY A 1 170 ? -32.192 -3.260 39.192 1.00 89.62 170 GLY A O 1
ATOM 1294 N N . LEU A 1 171 ? -29.994 -3.230 38.725 1.00 87.44 171 LEU A N 1
ATOM 1295 C CA . LEU A 1 171 ? -30.026 -4.311 37.743 1.00 87.44 171 LEU A CA 1
ATOM 1296 C C . LEU A 1 171 ? -28.681 -5.049 37.697 1.00 87.44 171 LEU A C 1
ATOM 1298 O O . LEU A 1 171 ? -27.629 -4.426 37.507 1.00 87.44 171 LEU A O 1
ATOM 1302 N N . GLY A 1 172 ? -28.724 -6.379 37.804 1.00 83.31 172 GLY A N 1
ATOM 1303 C CA . GLY A 1 172 ? -27.537 -7.240 37.775 1.00 83.31 172 GLY A CA 1
ATOM 1304 C C . GLY A 1 172 ? -26.682 -7.050 39.025 1.00 83.31 172 GLY A C 1
ATOM 1305 O O . GLY A 1 172 ? -27.162 -7.309 40.119 1.00 83.31 172 GLY A O 1
ATOM 1306 N N . ASP A 1 173 ? -25.452 -6.563 38.858 1.00 82.88 173 ASP A N 1
ATOM 1307 C CA . ASP A 1 173 ? -24.512 -6.304 39.964 1.00 82.88 173 ASP A CA 1
ATOM 1308 C C . ASP A 1 173 ? -24.508 -4.836 40.423 1.00 82.88 173 ASP A C 1
ATOM 1310 O O . ASP A 1 173 ? -23.709 -4.433 41.271 1.00 82.88 173 ASP A O 1
ATOM 1314 N N . LEU A 1 174 ? -25.360 -3.995 39.830 1.00 87.56 174 LEU A N 1
ATOM 1315 C CA . LEU A 1 174 ? -25.402 -2.566 40.113 1.00 87.56 174 LEU A CA 1
ATOM 1316 C C . LEU A 1 174 ? -26.683 -2.219 40.869 1.00 87.56 174 LEU A C 1
ATOM 1318 O O . LEU A 1 174 ? -27.742 -2.113 40.256 1.00 87.56 174 LEU A O 1
ATOM 1322 N N . TYR A 1 175 ? -26.555 -1.976 42.174 1.00 89.12 175 TYR A N 1
ATOM 1323 C CA . TYR A 1 175 ? -27.655 -1.562 43.048 1.00 89.12 175 TYR A CA 1
ATOM 1324 C C . TYR A 1 175 ? -27.354 -0.257 43.775 1.00 89.12 175 TYR A C 1
ATOM 1326 O O . TYR A 1 175 ? -26.206 0.085 44.062 1.00 89.12 175 TYR A O 1
ATOM 1334 N N . THR A 1 176 ? -28.419 0.462 44.107 1.00 90.94 176 THR A N 1
ATOM 1335 C CA . THR A 1 176 ? -28.412 1.529 45.099 1.00 90.94 176 THR A CA 1
ATOM 1336 C C . THR A 1 176 ? -29.374 1.165 46.223 1.00 90.94 176 THR A C 1
ATOM 1338 O O . THR A 1 176 ? -30.449 0.628 45.971 1.00 90.94 176 THR A O 1
ATOM 1341 N N . SER A 1 177 ? -28.970 1.417 47.463 1.00 92.38 177 SER A N 1
ATOM 1342 C CA . SER A 1 177 ? -29.715 1.008 48.652 1.00 92.38 177 SER A CA 1
ATOM 1343 C C . SER A 1 177 ? -30.389 2.208 49.304 1.00 92.38 177 SER A C 1
ATOM 1345 O O . SER A 1 177 ? -29.748 3.230 49.562 1.00 92.38 177 SER A O 1
ATOM 1347 N N . PHE A 1 178 ? -31.667 2.060 49.633 1.00 90.12 178 PHE A N 1
ATOM 1348 C CA . PHE A 1 178 ? -32.461 3.053 50.341 1.00 90.12 178 PHE A CA 1
ATOM 1349 C C . PHE A 1 178 ? -33.001 2.471 51.645 1.00 90.12 178 PHE A C 1
ATOM 1351 O O . PHE A 1 178 ? -33.451 1.328 51.701 1.00 90.12 178 PHE A O 1
ATOM 1358 N N . VAL A 1 179 ? -32.964 3.276 52.707 1.00 90.44 179 VAL A N 1
ATOM 1359 C CA . VAL A 1 179 ? -33.496 2.894 54.019 1.00 90.44 179 VAL A CA 1
ATOM 1360 C C . VAL A 1 179 ? -34.923 3.439 54.142 1.00 90.44 179 VAL A C 1
ATOM 1362 O O . VAL A 1 179 ? -35.094 4.663 54.140 1.00 90.44 179 VAL A O 1
ATOM 1365 N N . PRO A 1 180 ? -35.950 2.575 54.221 1.00 88.12 180 PRO A N 1
ATOM 1366 C CA . PRO A 1 180 ? -37.336 3.002 54.359 1.00 88.12 180 PRO A CA 1
ATOM 1367 C C . PRO A 1 180 ? -37.652 3.473 55.786 1.00 88.12 180 PRO A C 1
ATOM 1369 O O . PRO A 1 180 ? -36.934 3.181 56.745 1.00 88.12 180 PRO A O 1
ATOM 1372 N N . LYS A 1 181 ? -38.760 4.201 55.944 1.00 86.50 181 LYS A N 1
ATOM 1373 C CA . LYS A 1 181 ? -39.298 4.590 57.253 1.00 86.50 181 LYS A CA 1
ATOM 1374 C C . LYS A 1 181 ? -40.318 3.553 57.707 1.00 86.50 181 LYS A C 1
ATOM 1376 O O . LYS A 1 181 ? -41.268 3.273 56.987 1.00 86.50 181 LYS A O 1
ATOM 1381 N N . LEU A 1 182 ? -40.150 3.038 58.920 1.00 82.81 182 LEU A N 1
ATOM 1382 C CA . LEU A 1 182 ? -41.080 2.085 59.523 1.00 82.81 182 LEU A CA 1
ATOM 1383 C C . LEU A 1 182 ? -42.099 2.817 60.411 1.00 82.81 182 LEU A C 1
ATOM 1385 O O . LEU A 1 182 ? -41.712 3.610 61.275 1.00 82.81 182 LEU A O 1
ATOM 1389 N N . ARG A 1 183 ? -43.393 2.543 60.223 1.00 81.75 183 ARG A N 1
ATOM 1390 C CA . ARG A 1 183 ? -44.496 3.002 61.081 1.00 81.75 183 ARG A CA 1
ATOM 1391 C C . ARG A 1 183 ? -45.356 1.799 61.469 1.00 81.75 183 ARG A C 1
ATOM 1393 O O . ARG A 1 183 ? -46.262 1.427 60.739 1.00 81.75 183 ARG A O 1
ATOM 1400 N N . GLY A 1 184 ? -45.069 1.186 62.617 1.00 78.75 184 GLY A N 1
ATOM 1401 C CA . GLY A 1 184 ? -45.705 -0.086 62.978 1.00 78.75 184 GLY A CA 1
ATOM 1402 C C . GLY A 1 184 ? -45.230 -1.192 62.036 1.00 78.75 184 GLY A C 1
ATOM 1403 O O . GLY A 1 184 ? -44.022 -1.379 61.915 1.00 78.75 184 GLY A O 1
ATOM 1404 N N . THR A 1 185 ? -46.162 -1.875 61.371 1.00 77.38 185 THR A N 1
ATOM 1405 C CA . THR A 1 185 ? -45.925 -2.899 60.334 1.00 77.38 185 THR A CA 1
ATOM 1406 C C . THR A 1 185 ? -45.757 -2.325 58.924 1.00 77.38 185 THR A C 1
ATOM 1408 O O . THR A 1 185 ? -45.248 -3.020 58.046 1.00 77.38 185 THR A O 1
ATOM 1411 N N . SER A 1 186 ? -46.113 -1.052 58.713 1.00 80.12 186 SER A N 1
ATOM 1412 C CA . SER A 1 186 ? -46.043 -0.397 57.405 1.00 80.12 186 SER A CA 1
ATOM 1413 C C . SER A 1 186 ? -44.653 0.190 57.137 1.00 80.12 186 SER A C 1
ATOM 1415 O O . SER A 1 186 ? -44.075 0.922 57.953 1.00 80.12 186 SER A O 1
ATOM 1417 N N . VAL A 1 187 ? -44.121 -0.112 55.959 1.00 82.50 187 VAL A N 1
ATOM 1418 C CA . VAL A 1 187 ? -42.831 0.328 55.432 1.00 82.50 187 VAL A CA 1
ATOM 1419 C C . VAL A 1 187 ? -43.091 1.352 54.338 1.00 82.50 187 VAL A C 1
ATOM 1421 O O . VAL A 1 187 ? -43.646 1.019 53.299 1.00 82.50 187 VAL A O 1
ATOM 1424 N N . LEU A 1 188 ? -42.662 2.593 54.561 1.00 86.75 188 LEU A N 1
ATOM 1425 C CA . LEU A 1 188 ? -42.873 3.704 53.635 1.00 86.75 188 LEU A CA 1
ATOM 1426 C C . LEU A 1 188 ? -41.538 4.205 53.087 1.00 86.75 188 LEU A C 1
ATOM 1428 O O . LEU A 1 188 ? -40.646 4.597 53.852 1.00 86.75 188 LEU A O 1
ATOM 1432 N N . LEU A 1 189 ? -41.408 4.252 51.764 1.00 87.38 189 LEU A N 1
ATOM 1433 C CA . LEU A 1 189 ? -40.247 4.815 51.085 1.00 87.38 189 LEU A CA 1
ATOM 1434 C C . LEU A 1 189 ? -40.664 5.671 49.891 1.00 87.38 189 LEU A C 1
ATOM 1436 O O . LEU A 1 189 ? -41.405 5.231 49.027 1.00 87.38 189 LEU A O 1
ATOM 1440 N N . THR A 1 190 ? -40.105 6.875 49.816 1.00 89.19 190 THR A N 1
ATOM 1441 C CA . THR A 1 190 ? -40.250 7.770 48.665 1.00 89.19 190 THR A CA 1
ATOM 1442 C C . THR A 1 190 ? -38.873 7.991 48.054 1.00 89.19 190 THR A C 1
ATOM 1444 O O . THR A 1 190 ? -37.993 8.587 48.690 1.00 89.19 190 THR A O 1
ATOM 1447 N N . ILE A 1 191 ? -38.674 7.509 46.831 1.00 85.88 191 ILE A N 1
ATOM 1448 C CA . ILE A 1 191 ? -37.439 7.674 46.065 1.00 85.88 191 ILE A CA 1
ATOM 1449 C C . ILE A 1 191 ? -37.696 8.725 44.981 1.00 85.88 191 ILE A C 1
ATOM 1451 O O . ILE A 1 191 ? -38.33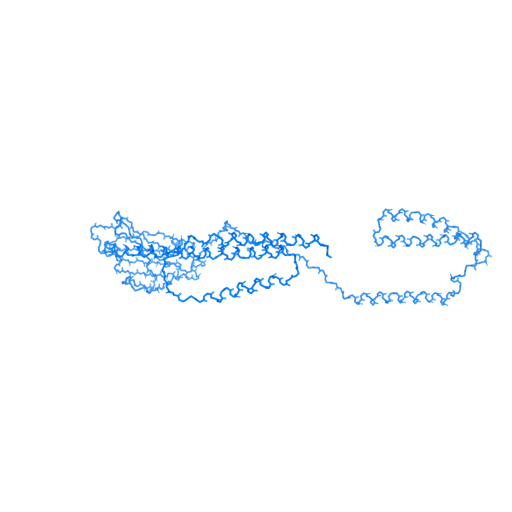3 8.421 43.976 1.00 85.88 191 ILE A O 1
ATOM 1455 N N . PRO A 1 192 ? -37.201 9.961 45.141 1.00 85.75 192 PRO A N 1
ATOM 1456 C CA . PRO A 1 192 ? -37.264 10.934 44.063 1.00 85.75 192 PRO A CA 1
ATOM 1457 C C . PRO A 1 192 ? -36.301 10.542 42.940 1.00 85.75 192 PRO A C 1
ATOM 1459 O O . PRO A 1 192 ? -35.159 10.141 43.192 1.00 85.75 192 PRO A O 1
ATOM 1462 N N . THR A 1 193 ? -36.717 10.750 41.694 1.00 82.75 193 THR A N 1
ATOM 1463 C CA . THR A 1 193 ? -35.927 10.420 40.492 1.00 82.75 193 THR A CA 1
ATOM 1464 C C . THR A 1 193 ? -34.589 11.176 40.405 1.00 82.75 193 THR A C 1
ATOM 1466 O O . THR A 1 193 ? -33.627 10.749 39.754 1.00 82.75 193 THR A O 1
ATOM 1469 N N . THR A 1 194 ? -34.463 12.280 41.145 1.00 82.50 194 THR A N 1
ATOM 1470 C CA . THR A 1 194 ? -33.214 13.037 41.327 1.00 82.50 194 THR A CA 1
ATOM 1471 C C . THR A 1 194 ? -32.165 12.309 42.171 1.00 82.50 194 THR A C 1
ATOM 1473 O O . THR A 1 194 ? -30.973 12.538 41.977 1.00 82.50 194 THR A O 1
ATOM 1476 N N . LYS A 1 195 ? -32.576 11.418 43.084 1.00 85.38 195 LYS A N 1
ATOM 1477 C CA . LYS A 1 195 ? -31.666 10.627 43.932 1.00 85.38 195 LYS A CA 1
ATOM 1478 C C . LYS A 1 195 ? -31.205 9.330 43.276 1.00 85.38 195 LYS A C 1
ATOM 1480 O O . LYS A 1 195 ? -30.315 8.677 43.815 1.00 85.38 195 LYS A O 1
ATOM 1485 N N . ILE A 1 196 ? -31.772 8.965 42.126 1.00 87.12 196 ILE A N 1
ATOM 1486 C CA . ILE A 1 196 ? -31.335 7.796 41.366 1.00 87.12 196 ILE A CA 1
ATOM 1487 C C . ILE A 1 196 ? -29.963 8.101 40.738 1.00 87.12 196 ILE A C 1
ATOM 1489 O O . ILE A 1 196 ? -29.834 9.077 39.991 1.00 87.12 196 ILE A O 1
ATOM 1493 N N . PRO A 1 197 ? -28.927 7.283 41.00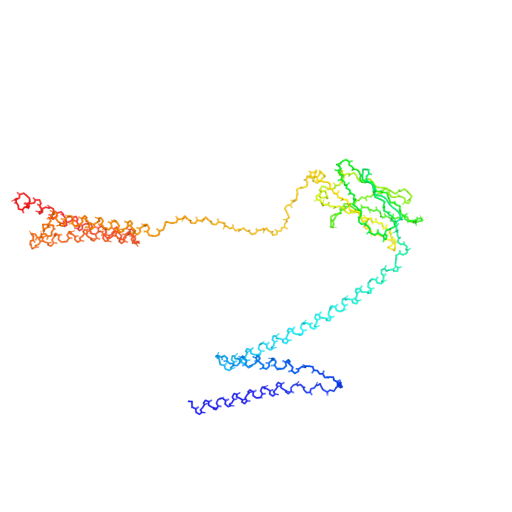6 1.00 88.31 197 PRO A N 1
ATOM 1494 C CA . PRO A 1 197 ? -27.613 7.436 40.396 1.00 88.31 197 PRO A CA 1
ATOM 1495 C C . PRO A 1 197 ? -27.665 7.480 38.866 1.00 88.31 197 PRO A C 1
ATOM 1497 O O . PRO A 1 197 ? -28.340 6.678 38.226 1.00 88.31 197 PRO A O 1
ATOM 1500 N N . GLN A 1 198 ? -26.860 8.361 38.269 1.00 86.62 198 GLN A N 1
ATOM 1501 C CA . GLN A 1 198 ? -26.816 8.576 36.814 1.00 86.62 198 GLN A CA 1
ATOM 1502 C C . GLN A 1 198 ? -26.514 7.293 36.018 1.00 86.62 198 GLN A C 1
ATOM 1504 O O . GLN A 1 198 ? -27.022 7.113 34.914 1.00 86.62 198 GLN A O 1
ATOM 1509 N N . VAL A 1 199 ? -25.732 6.370 36.592 1.00 86.00 199 VAL A N 1
ATOM 1510 C CA . VAL A 1 199 ? -25.405 5.072 35.973 1.00 86.00 199 VAL A CA 1
ATOM 1511 C C . VAL A 1 199 ? -26.643 4.182 35.846 1.00 86.00 199 VAL A C 1
ATOM 1513 O O . VAL A 1 199 ? -26.825 3.526 34.823 1.00 86.00 199 VAL A O 1
ATOM 1516 N N . LEU A 1 200 ? -27.516 4.178 36.857 1.00 86.81 200 LEU A N 1
ATOM 1517 C CA . LEU A 1 200 ? -28.751 3.392 36.841 1.00 86.81 200 LEU A CA 1
ATOM 1518 C C . LEU A 1 200 ? -29.764 3.948 35.837 1.00 86.81 200 LEU A C 1
ATOM 1520 O O . LEU A 1 200 ? -30.482 3.174 35.217 1.00 86.81 200 LEU A O 1
ATOM 1524 N N . LYS A 1 201 ? -29.730 5.260 35.569 1.00 85.44 201 LYS A N 1
ATOM 1525 C CA . LYS A 1 201 ? -30.561 5.888 34.530 1.00 85.44 201 LYS A CA 1
ATOM 1526 C C . LYS A 1 201 ? -30.235 5.444 33.102 1.00 85.44 201 LYS A C 1
ATOM 1528 O O . LYS A 1 201 ? -31.018 5.695 32.201 1.00 85.44 201 LYS A O 1
ATOM 1533 N N . THR A 1 202 ? -29.087 4.798 32.881 1.00 82.50 202 THR A N 1
ATOM 1534 C CA . THR A 1 202 ? -28.691 4.282 31.555 1.00 82.50 202 THR A CA 1
ATOM 1535 C C . THR A 1 202 ? -29.173 2.858 31.279 1.00 82.50 202 THR A C 1
ATOM 1537 O O . THR A 1 202 ? -28.908 2.323 30.205 1.00 82.50 202 THR A O 1
ATOM 1540 N N . LYS A 1 203 ? -29.827 2.217 32.253 1.00 85.81 203 LYS A N 1
ATOM 1541 C CA . LYS A 1 203 ? -30.360 0.859 32.120 1.00 85.81 203 LYS A CA 1
ATOM 1542 C C . LYS A 1 203 ? -31.753 0.885 31.500 1.00 85.81 203 LYS A C 1
ATOM 1544 O O . LYS A 1 203 ? -32.452 1.892 31.563 1.00 85.81 203 LYS A O 1
ATOM 1549 N N . ASP A 1 204 ? -32.142 -0.231 30.891 1.00 83.88 204 ASP A N 1
ATOM 1550 C CA . ASP A 1 204 ? -33.444 -0.344 30.230 1.00 83.88 204 ASP A CA 1
ATOM 1551 C C . ASP A 1 204 ? -34.597 -0.492 31.217 1.00 83.88 204 ASP A C 1
ATOM 1553 O O . ASP A 1 204 ? -35.665 0.075 31.001 1.00 83.88 204 ASP A O 1
ATOM 1557 N N . TYR A 1 205 ? -34.349 -1.190 32.321 1.00 85.88 205 TYR A N 1
ATOM 1558 C CA . TYR A 1 205 ? -35.270 -1.333 33.435 1.00 85.88 205 TYR A CA 1
ATOM 1559 C C . TYR A 1 205 ? -34.496 -1.443 34.750 1.00 85.88 205 TYR A C 1
ATOM 1561 O O . TYR A 1 205 ? -33.288 -1.709 34.759 1.00 85.88 205 TYR A O 1
ATOM 1569 N N . LEU A 1 206 ? -35.197 -1.224 35.857 1.00 87.25 206 LEU A N 1
ATOM 1570 C CA . LEU A 1 206 ? -34.698 -1.405 37.214 1.00 87.25 206 LEU A CA 1
ATOM 1571 C C . LEU A 1 206 ? -35.600 -2.384 37.969 1.00 87.25 206 LEU A C 1
ATOM 1573 O O . LEU A 1 206 ? -36.821 -2.362 37.815 1.00 87.25 206 LEU A O 1
ATOM 1577 N N . GLU A 1 207 ? -34.982 -3.216 38.798 1.00 88.50 207 GLU A N 1
ATOM 1578 C CA . GLU A 1 207 ? -35.640 -4.143 39.713 1.00 88.50 207 GLU A CA 1
ATOM 1579 C C . GLU A 1 207 ? -35.550 -3.616 41.148 1.00 88.50 207 GLU A C 1
ATOM 1581 O O . GLU A 1 207 ? -34.570 -2.967 41.536 1.00 88.50 207 GLU A O 1
ATOM 1586 N N . LEU A 1 208 ? -36.573 -3.934 41.941 1.00 87.69 208 LEU A N 1
ATOM 1587 C CA . LEU A 1 208 ? -36.602 -3.678 43.376 1.00 87.69 208 LEU A CA 1
ATOM 1588 C C . LEU A 1 208 ? -36.391 -4.975 44.155 1.00 87.69 208 LEU A C 1
ATOM 1590 O O . LEU A 1 208 ? -37.062 -5.982 43.917 1.00 87.69 208 LEU A O 1
ATOM 1594 N N . GLU A 1 209 ? -35.493 -4.923 45.128 1.00 88.31 209 GLU A N 1
ATOM 1595 C CA . GLU A 1 209 ? -35.205 -6.016 46.048 1.00 88.31 209 GLU A CA 1
ATOM 1596 C C . GLU A 1 209 ? -35.308 -5.513 47.486 1.00 88.31 209 GLU A C 1
ATOM 1598 O O . GLU A 1 209 ? -34.749 -4.480 47.844 1.00 88.31 209 GLU A O 1
ATOM 1603 N N . VAL A 1 210 ? -36.029 -6.248 48.324 1.00 87.94 210 VAL A N 1
ATOM 1604 C CA . VAL A 1 210 ? -36.199 -5.944 49.741 1.00 87.94 210 VAL A CA 1
ATOM 1605 C C . VAL A 1 210 ? -35.372 -6.922 50.553 1.00 87.94 210 VAL A C 1
ATOM 1607 O O . VAL A 1 210 ? -35.464 -8.139 50.377 1.00 87.94 210 VAL A O 1
ATOM 1610 N N . ILE A 1 211 ? -34.583 -6.366 51.464 1.00 88.69 211 ILE A N 1
ATOM 1611 C CA . ILE A 1 211 ? -33.785 -7.104 52.431 1.00 88.69 211 ILE A CA 1
ATOM 1612 C C . ILE A 1 211 ? -34.295 -6.729 53.815 1.00 88.69 211 ILE A C 1
ATOM 1614 O O . ILE A 1 211 ? -34.163 -5.570 54.222 1.00 88.69 211 ILE A O 1
ATOM 1618 N N . ALA A 1 212 ? -34.829 -7.703 54.551 1.00 86.25 212 ALA A N 1
ATOM 1619 C CA . ALA A 1 212 ? -35.057 -7.558 55.983 1.00 86.25 212 ALA A CA 1
ATOM 1620 C C . ALA A 1 212 ? -34.298 -8.637 56.750 1.00 86.25 212 ALA A C 1
ATOM 1622 O O . ALA A 1 212 ? -34.432 -9.832 56.479 1.00 86.25 212 ALA A O 1
ATOM 1623 N N . ALA A 1 213 ? -33.501 -8.203 57.720 1.00 84.56 213 ALA A N 1
ATOM 1624 C CA . ALA A 1 213 ? -32.684 -9.088 58.525 1.00 84.56 213 ALA A CA 1
ATOM 1625 C C . ALA A 1 213 ? -32.673 -8.688 60.004 1.00 84.56 213 ALA A C 1
ATOM 1627 O O . ALA A 1 213 ? -32.835 -7.524 60.382 1.00 84.56 213 ALA A O 1
ATOM 1628 N N . SER A 1 214 ? -32.465 -9.684 60.853 1.00 82.94 214 SER A N 1
ATOM 1629 C CA . SER A 1 214 ? -32.296 -9.577 62.295 1.00 82.94 214 SER A CA 1
ATOM 1630 C C . SER A 1 214 ? -31.106 -10.440 62.737 1.00 82.94 214 SER A C 1
ATOM 1632 O O . SER A 1 214 ? -30.517 -11.162 61.933 1.00 82.94 214 SER A O 1
ATOM 1634 N N . TYR A 1 215 ? -30.727 -10.367 64.016 1.00 80.50 215 TYR A N 1
ATOM 1635 C CA . TYR A 1 215 ? -29.703 -11.261 64.581 1.00 80.50 215 TYR A CA 1
ATOM 1636 C C . TYR A 1 215 ? -30.127 -12.733 64.539 1.00 80.50 215 TYR A C 1
ATOM 1638 O O . TYR A 1 215 ? -29.282 -13.624 64.540 1.00 80.50 215 TYR A O 1
ATOM 1646 N N . ASP A 1 216 ? -31.435 -12.974 64.490 1.00 79.38 216 ASP A N 1
ATOM 1647 C CA . ASP A 1 216 ? -32.003 -14.291 64.277 1.00 79.38 216 ASP A CA 1
ATOM 1648 C C . ASP A 1 216 ? -32.055 -14.612 62.778 1.00 79.38 216 ASP A C 1
ATOM 1650 O O . ASP A 1 216 ? -32.907 -14.111 62.040 1.00 79.38 216 ASP A O 1
ATOM 1654 N N . ALA A 1 217 ? -31.118 -15.450 62.335 1.00 70.50 217 ALA A N 1
ATOM 1655 C CA . ALA A 1 217 ? -30.967 -15.821 60.934 1.00 70.50 217 ALA A CA 1
ATOM 1656 C C . ALA A 1 217 ? -32.174 -16.585 60.370 1.00 70.50 217 ALA A C 1
ATOM 1658 O O . ALA A 1 217 ? -32.398 -16.532 59.162 1.00 70.50 217 ALA A O 1
ATOM 1659 N N . SER A 1 218 ? -32.963 -17.248 61.225 1.00 69.56 218 SER A N 1
ATOM 1660 C CA . SER A 1 218 ? -34.166 -17.981 60.808 1.00 69.56 218 SER A CA 1
ATOM 1661 C C . SER A 1 218 ? -35.261 -17.059 60.264 1.00 69.56 218 SER A C 1
ATOM 1663 O O . SER A 1 218 ? -36.126 -17.498 59.509 1.00 69.56 218 SER A O 1
ATOM 1665 N N . ARG A 1 219 ? -35.189 -15.762 60.599 1.00 70.25 219 ARG A N 1
ATOM 1666 C CA . ARG A 1 219 ? -36.206 -14.774 60.239 1.00 70.25 219 ARG A CA 1
ATOM 1667 C C . ARG A 1 219 ? -35.852 -13.937 59.010 1.00 70.25 219 ARG A C 1
ATOM 1669 O O . ARG A 1 219 ? -36.695 -13.194 58.521 1.00 70.25 219 ARG A O 1
ATOM 1676 N N . ASN A 1 220 ? -34.625 -14.033 58.504 1.00 81.75 220 ASN A N 1
ATOM 1677 C CA . ASN A 1 220 ? -34.123 -13.164 57.439 1.00 81.75 220 ASN A CA 1
ATOM 1678 C C . ASN A 1 220 ? -34.769 -13.473 56.081 1.00 81.75 220 ASN A C 1
ATOM 1680 O O . ASN A 1 220 ? -34.930 -14.636 55.715 1.00 81.75 220 ASN A O 1
ATOM 1684 N N . PHE A 1 221 ? -35.043 -12.439 55.282 1.00 82.88 221 PHE A N 1
ATOM 1685 C CA . PHE A 1 221 ? -35.427 -12.617 53.884 1.00 82.88 221 PHE A CA 1
ATOM 1686 C C . PHE A 1 221 ? -34.755 -11.617 52.951 1.00 82.88 221 PHE A C 1
ATOM 1688 O O . PHE A 1 221 ? -34.483 -10.465 53.292 1.00 82.88 221 PHE A O 1
ATOM 1695 N N . ILE A 1 222 ? -34.546 -12.100 51.730 1.00 84.62 222 ILE A N 1
ATOM 1696 C CA . ILE A 1 222 ? -34.165 -11.324 50.559 1.00 84.62 222 ILE A CA 1
ATOM 1697 C C . ILE A 1 222 ? -35.165 -11.704 49.472 1.00 84.62 222 ILE A C 1
ATOM 1699 O O . ILE A 1 222 ? -35.332 -12.894 49.167 1.00 84.62 222 ILE A O 1
ATOM 1703 N N . ARG A 1 223 ? -35.895 -10.723 48.943 1.00 82.06 223 ARG A N 1
ATOM 1704 C CA . ARG A 1 223 ? -36.929 -10.957 47.929 1.00 82.06 223 ARG A CA 1
ATOM 1705 C C . ARG A 1 223 ? -36.940 -9.847 46.892 1.00 82.06 223 ARG A C 1
ATOM 1707 O O . ARG A 1 223 ? -36.942 -8.669 47.236 1.00 82.06 223 ARG A O 1
ATOM 1714 N N . LYS A 1 224 ? -37.009 -10.240 45.622 1.00 83.50 224 LYS A N 1
ATOM 1715 C CA . LYS A 1 224 ? -37.291 -9.334 44.507 1.00 83.50 224 LYS A CA 1
ATOM 1716 C C . LYS A 1 224 ? -38.795 -9.114 44.412 1.00 83.50 224 LYS A C 1
ATOM 1718 O O . LYS A 1 224 ? -39.550 -10.079 44.475 1.00 83.50 224 LYS A O 1
ATOM 1723 N N . LEU A 1 225 ? -39.221 -7.868 44.234 1.00 76.25 225 LEU A N 1
ATOM 1724 C CA . LEU A 1 225 ? -40.642 -7.507 44.189 1.00 76.25 225 LEU A CA 1
ATOM 1725 C C . LEU A 1 225 ? -41.318 -7.833 42.845 1.00 76.25 225 LEU A C 1
ATOM 1727 O O . LEU A 1 225 ? -42.513 -7.615 42.705 1.00 76.25 225 LEU A O 1
ATOM 1731 N N . GLY A 1 226 ? -40.578 -8.348 41.853 1.00 69.00 226 GLY A N 1
ATOM 1732 C CA . GLY A 1 226 ? -41.139 -8.764 40.558 1.00 69.00 226 GLY A CA 1
ATOM 1733 C C . GLY A 1 226 ? -41.680 -7.617 39.694 1.00 69.00 226 GLY A C 1
ATOM 1734 O O . GLY A 1 226 ? -42.367 -7.870 38.707 1.00 69.00 226 GLY A O 1
ATOM 1735 N N . VAL A 1 227 ? -41.367 -6.369 40.053 1.00 76.81 227 VAL A N 1
ATOM 1736 C CA . VAL A 1 227 ? -41.772 -5.162 39.329 1.00 76.81 227 VAL A CA 1
ATOM 1737 C C . VAL A 1 227 ? -40.597 -4.625 38.523 1.00 76.81 227 VAL A C 1
ATOM 1739 O O . VAL A 1 227 ? -39.520 -4.379 39.072 1.00 76.81 227 VAL A O 1
ATOM 1742 N N . HIS A 1 228 ? -40.815 -4.431 37.223 1.00 83.81 228 HIS A N 1
ATOM 1743 C CA . HIS A 1 228 ? -39.853 -3.795 36.329 1.00 83.81 228 HIS A CA 1
ATOM 1744 C C . HIS A 1 228 ? -40.210 -2.325 36.153 1.00 83.81 228 HIS A C 1
ATOM 1746 O O . HIS A 1 228 ? -41.235 -1.991 35.562 1.00 83.81 228 HIS A O 1
ATOM 1752 N N . ILE A 1 229 ? -39.335 -1.447 36.631 1.00 81.94 229 ILE A N 1
ATOM 1753 C CA . ILE A 1 229 ? -39.466 -0.009 36.412 1.00 81.94 229 ILE A CA 1
ATOM 1754 C C . ILE A 1 229 ? -38.730 0.323 35.119 1.00 81.94 229 ILE A C 1
ATOM 1756 O O . ILE A 1 229 ? -37.499 0.277 35.080 1.00 81.94 229 ILE A O 1
ATOM 1760 N N . VAL A 1 230 ? -39.469 0.615 34.055 1.00 83.88 230 VAL A N 1
ATOM 1761 C CA . VAL A 1 230 ? -38.917 0.966 32.743 1.00 83.88 230 VAL A CA 1
ATOM 1762 C C . VAL A 1 230 ? -38.749 2.475 32.658 1.00 83.88 230 VAL A C 1
ATOM 1764 O O . VAL A 1 230 ? -39.662 3.235 32.968 1.00 83.88 230 VAL A O 1
ATOM 1767 N N . LEU A 1 231 ? -37.556 2.913 32.259 1.00 81.88 231 LEU A N 1
ATOM 1768 C CA . LEU A 1 231 ? -37.221 4.333 32.177 1.00 81.88 231 LEU A CA 1
ATOM 1769 C C . LEU A 1 231 ? -37.531 4.869 30.779 1.00 81.88 231 LEU A C 1
ATOM 1771 O O . LEU A 1 231 ? -37.080 4.291 29.784 1.00 81.88 231 LEU A O 1
ATOM 1775 N N . SER A 1 232 ? -38.231 6.005 30.715 1.00 79.50 232 SER A N 1
ATOM 1776 C CA . SER A 1 232 ? -38.470 6.736 29.469 1.00 79.50 232 SER A CA 1
ATOM 1777 C C . SER A 1 232 ? -37.167 7.223 28.821 1.00 79.50 232 SER A C 1
ATOM 1779 O O . SER A 1 232 ? -36.127 7.395 29.471 1.00 79.50 232 SER A O 1
ATOM 1781 N N . GLU A 1 233 ? -37.211 7.482 27.513 1.00 76.25 233 GLU A N 1
ATOM 1782 C CA . GLU A 1 233 ? -36.067 8.039 26.782 1.00 76.25 233 GLU A CA 1
ATOM 1783 C C . GLU A 1 233 ? -35.648 9.414 27.325 1.00 76.25 233 GLU A C 1
ATOM 1785 O O . GLU A 1 233 ? -34.457 9.717 27.374 1.00 76.25 233 GLU A O 1
ATOM 1790 N N . GLU A 1 234 ? -36.595 10.221 27.813 1.00 76.81 234 GLU A N 1
ATOM 1791 C CA . GLU A 1 234 ? -36.316 11.521 28.436 1.00 76.81 234 GLU A CA 1
ATOM 1792 C C . GLU A 1 234 ? -35.436 11.377 29.684 1.00 76.81 234 GLU A C 1
ATOM 1794 O O . GLU A 1 234 ? -34.459 12.111 29.870 1.00 76.81 234 GLU A O 1
ATOM 1799 N N . LEU A 1 235 ? -35.718 10.368 30.509 1.00 74.44 235 LEU A N 1
ATOM 1800 C CA . LEU A 1 235 ? -34.940 10.058 31.703 1.00 74.44 235 LEU A CA 1
ATOM 1801 C C . LEU A 1 235 ? -33.557 9.500 31.382 1.00 74.44 235 LEU A C 1
ATOM 1803 O O . LEU A 1 235 ? -32.584 9.893 32.036 1.00 74.44 235 LEU A O 1
ATOM 1807 N N . LYS A 1 236 ? -33.441 8.656 30.352 1.00 79.25 236 LYS A N 1
ATOM 1808 C CA . LYS A 1 236 ? -32.144 8.176 29.849 1.00 79.25 236 LYS A CA 1
ATOM 1809 C C . LYS A 1 236 ? -31.292 9.340 29.329 1.00 79.25 236 LYS A C 1
ATOM 1811 O O . LYS A 1 236 ? -30.113 9.435 29.671 1.00 79.25 236 LYS A O 1
ATOM 1816 N N . ASN A 1 237 ? -31.902 10.273 28.596 1.00 77.94 237 ASN A N 1
ATOM 1817 C CA . ASN A 1 237 ? -31.250 11.468 28.049 1.00 77.94 237 ASN A CA 1
ATOM 1818 C C . ASN A 1 237 ? -30.868 12.500 29.122 1.00 77.94 237 ASN A C 1
ATOM 1820 O O . ASN A 1 237 ? -29.930 13.272 28.925 1.00 77.94 237 ASN A O 1
ATOM 1824 N N . SER A 1 238 ? -31.542 12.496 30.278 1.00 77.12 238 SER A N 1
ATOM 1825 C CA . SER A 1 238 ? -31.152 13.313 31.437 1.00 77.12 238 SER A CA 1
ATOM 1826 C C . SER A 1 238 ? -29.842 12.853 32.095 1.00 77.12 238 SER A C 1
ATOM 1828 O O . SER A 1 238 ? -29.276 13.575 32.923 1.00 77.12 238 SER A O 1
ATOM 1830 N N . SER A 1 239 ? -29.353 11.654 31.753 1.00 77.81 239 SER A N 1
ATOM 1831 C CA . SER A 1 239 ? -28.136 11.111 32.341 1.00 77.81 239 SER A CA 1
ATOM 1832 C C . SER A 1 239 ? -26.886 11.786 31.789 1.00 77.81 239 SER A C 1
ATOM 1834 O O . SER A 1 239 ? -26.581 11.718 30.603 1.00 77.81 239 SER A O 1
ATOM 1836 N N . THR A 1 240 ? -26.090 12.379 32.679 1.00 80.81 240 THR A N 1
ATOM 1837 C CA . THR A 1 240 ? -24.757 12.914 32.349 1.00 80.81 240 THR A CA 1
ATOM 1838 C C . THR A 1 240 ? -23.660 11.849 32.429 1.00 80.81 240 THR A C 1
ATOM 1840 O O . THR A 1 240 ? -22.468 12.167 32.397 1.00 80.81 240 THR A O 1
ATOM 1843 N N . TYR A 1 241 ? -24.033 10.572 32.570 1.00 80.44 241 TYR A N 1
ATOM 1844 C CA . TYR A 1 241 ? -23.073 9.491 32.729 1.00 80.44 241 TYR A CA 1
ATOM 1845 C C . TYR A 1 241 ? -22.310 9.218 31.429 1.00 80.44 241 TYR A C 1
ATOM 1847 O O . TYR A 1 241 ? -22.833 8.657 30.470 1.00 80.44 241 TYR A O 1
ATOM 1855 N N . VAL A 1 242 ? -21.019 9.541 31.436 1.00 76.19 242 VAL A N 1
ATOM 1856 C CA . VAL A 1 242 ? -20.086 9.118 30.392 1.00 76.19 242 VAL A CA 1
ATOM 1857 C C . VAL A 1 242 ? -19.460 7.796 30.818 1.00 76.19 242 VAL A C 1
ATOM 1859 O O . VAL A 1 242 ? -18.726 7.738 31.809 1.00 76.19 242 VAL A O 1
ATOM 1862 N N . LYS A 1 243 ? -19.719 6.726 30.058 1.00 77.56 243 LYS A N 1
ATOM 1863 C CA . LYS A 1 243 ? -19.069 5.426 30.269 1.00 77.56 243 LYS A CA 1
ATOM 1864 C C . LYS A 1 243 ? -17.556 5.601 30.130 1.00 77.56 243 LYS A C 1
ATOM 1866 O O . LYS A 1 243 ? -17.032 5.776 29.031 1.00 77.56 243 LYS A O 1
ATOM 1871 N N . LYS A 1 244 ? -16.846 5.575 31.259 1.00 76.31 244 LYS A N 1
ATOM 1872 C CA . LYS A 1 244 ? -15.385 5.675 31.279 1.00 76.31 244 LYS A CA 1
ATOM 1873 C C . LYS A 1 244 ? -14.797 4.465 30.556 1.00 76.31 244 LYS A C 1
ATOM 1875 O O . LYS A 1 244 ? -15.232 3.340 30.793 1.00 76.31 244 LYS A O 1
ATOM 1880 N N . SER A 1 245 ? -13.800 4.702 29.700 1.00 73.06 245 SER A N 1
ATOM 1881 C CA . SER A 1 245 ? -13.050 3.631 29.037 1.00 73.06 245 SER A CA 1
ATOM 1882 C C . SER A 1 245 ? -12.543 2.642 30.084 1.00 73.06 245 SER A C 1
ATOM 1884 O O . SER A 1 245 ? -11.715 2.992 30.927 1.00 73.06 245 SER A O 1
ATOM 1886 N N . THR A 1 246 ? -13.047 1.415 30.030 1.00 77.38 246 THR A N 1
ATOM 1887 C CA . THR A 1 246 ? -12.587 0.308 30.865 1.00 77.38 246 THR A CA 1
ATOM 1888 C C . THR A 1 246 ? -11.195 -0.135 30.432 1.00 77.38 246 THR A C 1
ATOM 1890 O O . THR A 1 246 ? -10.837 -0.046 29.255 1.00 77.38 246 THR A O 1
ATOM 1893 N N . VAL A 1 247 ? -10.399 -0.611 31.390 1.00 79.94 247 VAL A N 1
ATOM 1894 C CA . VAL A 1 247 ? -9.160 -1.334 31.093 1.00 79.94 247 VAL A CA 1
ATOM 1895 C C . VAL A 1 247 ? -9.580 -2.670 30.487 1.00 79.94 247 VAL A C 1
ATOM 1897 O O . VAL A 1 247 ? -10.177 -3.499 31.163 1.00 79.94 247 VAL A O 1
ATOM 1900 N N . GLY A 1 248 ? -9.354 -2.832 29.189 1.00 83.75 248 GLY A N 1
ATOM 1901 C CA . GLY A 1 248 ? -9.756 -4.010 28.434 1.00 83.75 248 GLY A CA 1
ATOM 1902 C C . GLY A 1 248 ? -9.003 -4.088 27.114 1.00 83.75 248 GLY A C 1
ATOM 1903 O O . GLY A 1 248 ? -8.301 -3.149 26.725 1.00 83.75 248 GLY A O 1
ATOM 1904 N N . ILE A 1 249 ? -9.140 -5.224 26.440 1.00 84.00 249 ILE A N 1
ATOM 1905 C CA . ILE A 1 249 ? -8.528 -5.457 25.133 1.00 84.00 249 ILE A CA 1
ATOM 1906 C C . ILE A 1 249 ? -9.148 -4.472 24.136 1.00 84.00 249 ILE A C 1
ATOM 1908 O O . ILE A 1 249 ? -10.369 -4.378 24.011 1.00 84.00 249 ILE A O 1
ATOM 1912 N N . LYS A 1 250 ? -8.293 -3.698 23.465 1.00 86.94 250 LYS A N 1
ATOM 1913 C CA . LYS A 1 250 ? -8.703 -2.778 22.401 1.00 86.94 250 LYS A CA 1
ATOM 1914 C C . LYS A 1 250 ? -8.808 -3.541 21.079 1.00 86.94 250 LYS A C 1
ATOM 1916 O O . LYS A 1 250 ? -8.085 -4.522 20.908 1.00 86.94 250 LYS A O 1
ATOM 1921 N N . PRO A 1 251 ? -9.670 -3.098 20.151 1.00 89.75 251 PRO A N 1
ATOM 1922 C CA . PRO A 1 251 ? -9.715 -3.687 18.819 1.00 89.75 251 PRO A CA 1
ATOM 1923 C C . PRO A 1 251 ? -8.349 -3.582 18.128 1.00 89.75 251 PRO A C 1
ATOM 1925 O O . PRO A 1 251 ? -7.609 -2.615 18.333 1.00 89.75 251 PRO A O 1
ATOM 1928 N N . GLU A 1 252 ? -8.030 -4.590 17.318 1.00 92.81 252 GLU A N 1
ATOM 1929 C CA . GLU A 1 252 ? -6.811 -4.629 16.513 1.00 92.81 252 GLU A CA 1
ATOM 1930 C C . GLU A 1 252 ? -6.811 -3.506 15.463 1.00 92.81 252 GLU A C 1
ATOM 1932 O O . GLU A 1 252 ? -7.853 -3.132 14.921 1.00 92.81 252 GLU A O 1
ATOM 1937 N N . ILE A 1 253 ? -5.632 -2.943 15.189 1.00 94.06 253 ILE A N 1
ATOM 1938 C CA . ILE A 1 253 ? -5.458 -1.873 14.204 1.00 94.06 253 ILE A CA 1
ATOM 1939 C C . ILE A 1 253 ? -4.926 -2.486 12.911 1.00 94.06 253 ILE A C 1
ATOM 1941 O O . ILE A 1 253 ? -3.780 -2.930 12.857 1.00 94.06 253 ILE A O 1
ATOM 1945 N N . HIS A 1 254 ? -5.728 -2.438 11.849 1.00 95.38 254 HIS A N 1
ATOM 1946 C CA . HIS A 1 254 ? -5.287 -2.814 10.508 1.00 95.38 254 HIS A CA 1
ATOM 1947 C C . HIS A 1 254 ? -4.860 -1.575 9.720 1.00 95.38 254 HIS A C 1
ATOM 1949 O O . HIS A 1 254 ? -5.638 -0.637 9.531 1.00 95.38 254 HIS A O 1
ATOM 1955 N N . HIS A 1 255 ? -3.616 -1.569 9.242 1.00 95.94 255 HIS A N 1
ATOM 1956 C CA . HIS A 1 255 ? -3.144 -0.523 8.342 1.00 95.94 255 HIS A CA 1
ATOM 1957 C C . HIS A 1 255 ? -3.742 -0.727 6.944 1.00 95.94 255 HIS A C 1
ATOM 1959 O O . HIS A 1 255 ? -3.468 -1.728 6.281 1.00 95.94 255 HIS A O 1
ATOM 1965 N N . VAL A 1 256 ? -4.545 0.234 6.483 1.00 95.25 256 VAL A N 1
ATOM 1966 C CA . VAL A 1 256 ? -5.104 0.233 5.126 1.00 95.25 256 VAL A CA 1
ATOM 1967 C C . VAL A 1 256 ? -4.068 0.818 4.171 1.00 95.25 256 VAL A C 1
ATOM 1969 O O . VAL A 1 256 ? -3.818 2.023 4.168 1.00 95.25 256 VAL A O 1
ATOM 1972 N N . PHE A 1 257 ? -3.445 -0.041 3.364 1.00 95.75 257 PHE A N 1
ATOM 1973 C CA . PHE A 1 257 ? -2.508 0.407 2.339 1.00 95.75 257 PHE A CA 1
ATOM 1974 C C . PHE A 1 257 ? -3.228 1.172 1.231 1.00 95.75 257 PHE A C 1
ATOM 1976 O O . PHE A 1 257 ? -4.369 0.878 0.871 1.00 95.75 257 PHE A O 1
ATOM 1983 N N . LYS A 1 258 ? -2.532 2.159 0.669 1.00 95.06 258 LYS A N 1
ATOM 1984 C CA . LYS A 1 258 ? -3.010 2.867 -0.514 1.00 95.06 258 LYS A CA 1
ATOM 1985 C C . LYS A 1 258 ? -3.077 1.887 -1.686 1.00 95.06 258 LYS A C 1
ATOM 1987 O O . LYS A 1 258 ? -2.138 1.129 -1.902 1.00 95.06 258 LYS A O 1
ATOM 1992 N N . THR A 1 259 ? -4.168 1.931 -2.443 1.00 94.69 259 THR A N 1
ATOM 1993 C CA . THR A 1 259 ? -4.311 1.145 -3.671 1.00 94.69 259 THR A CA 1
ATOM 1994 C C . THR A 1 259 ? -3.327 1.628 -4.730 1.00 94.69 259 THR A C 1
ATOM 1996 O O . THR A 1 259 ? -3.178 2.841 -4.929 1.00 94.69 259 THR A O 1
ATOM 1999 N N . ASP A 1 260 ? -2.705 0.690 -5.437 1.00 93.69 260 ASP A N 1
ATOM 2000 C CA . ASP A 1 260 ? -1.848 1.007 -6.575 1.00 93.69 260 ASP A CA 1
ATOM 2001 C C . ASP A 1 260 ? -2.640 1.734 -7.677 1.00 93.69 260 ASP A C 1
ATOM 2003 O O . ASP A 1 260 ? -3.832 1.466 -7.872 1.00 93.69 260 ASP A O 1
ATOM 2007 N N . PRO A 1 261 ? -2.015 2.684 -8.396 1.00 92.31 261 PRO A N 1
ATOM 2008 C CA . PRO A 1 261 ? -2.666 3.361 -9.506 1.00 92.31 261 PRO A CA 1
ATOM 2009 C C . PRO A 1 261 ? -3.013 2.365 -10.615 1.00 92.31 261 PRO A C 1
ATOM 2011 O O . PRO A 1 261 ? -2.252 1.448 -10.925 1.00 92.31 261 PRO A O 1
ATOM 2014 N N . THR A 1 262 ? -4.161 2.575 -11.251 1.00 92.56 262 THR A N 1
ATOM 2015 C CA . THR A 1 262 ? -4.609 1.745 -12.368 1.00 92.56 262 THR A CA 1
ATOM 2016 C C . THR A 1 262 ? -3.706 1.952 -13.586 1.00 92.56 262 THR A C 1
ATOM 2018 O O . THR A 1 262 ? -3.427 3.080 -13.997 1.00 92.56 262 THR A O 1
ATOM 2021 N N . THR A 1 263 ? -3.225 0.854 -14.171 1.00 93.56 263 THR A N 1
ATOM 2022 C CA . THR A 1 263 ? -2.418 0.865 -15.399 1.00 93.56 263 THR A CA 1
ATOM 2023 C C . THR A 1 263 ? -3.299 0.647 -16.632 1.00 93.56 263 THR A C 1
ATOM 2025 O O . THR A 1 263 ? -4.400 0.100 -16.554 1.00 93.56 263 THR A O 1
ATOM 2028 N N . VAL A 1 264 ? -2.839 1.122 -17.792 1.00 91.94 264 VAL A N 1
ATOM 2029 C CA . VAL A 1 264 ? -3.565 0.980 -19.065 1.00 91.94 264 VAL A CA 1
ATOM 2030 C C . VAL A 1 264 ? -3.486 -0.450 -19.609 1.00 91.94 264 VAL A C 1
ATOM 2032 O O . VAL A 1 264 ? -2.541 -1.184 -19.323 1.00 91.94 264 VAL A O 1
ATOM 2035 N N . ASN A 1 265 ? -4.447 -0.836 -20.456 1.00 94.69 265 ASN A N 1
ATOM 2036 C CA . ASN A 1 265 ? -4.414 -2.121 -21.160 1.00 94.69 265 ASN A CA 1
ATOM 2037 C C . ASN A 1 265 ? -3.138 -2.235 -22.017 1.00 94.69 265 ASN A C 1
ATOM 2039 O O . ASN A 1 265 ? -2.868 -1.357 -22.838 1.00 94.69 265 ASN A O 1
ATOM 2043 N N . ALA A 1 266 ? -2.401 -3.340 -21.865 1.00 94.06 266 ALA A N 1
ATOM 2044 C CA . ALA A 1 266 ? -1.127 -3.607 -22.532 1.00 94.06 266 ALA A CA 1
ATOM 2045 C C . ALA A 1 266 ? -1.183 -3.521 -24.068 1.00 94.06 266 ALA A C 1
ATOM 2047 O O . ALA A 1 266 ? -0.180 -3.188 -24.698 1.00 94.06 266 ALA A O 1
ATOM 2048 N N . ILE A 1 267 ? -2.348 -3.756 -24.680 1.00 96.25 267 ILE A N 1
ATOM 2049 C CA . ILE A 1 267 ? -2.519 -3.662 -26.138 1.00 96.25 267 ILE A CA 1
ATOM 2050 C C . ILE A 1 267 ? -2.260 -2.233 -26.636 1.00 96.25 267 ILE A C 1
ATOM 2052 O O . ILE A 1 267 ? -1.652 -2.054 -27.691 1.00 96.25 267 ILE A O 1
ATOM 2056 N N . ILE A 1 268 ? -2.674 -1.214 -25.875 1.00 95.81 268 ILE A N 1
ATOM 2057 C CA . ILE A 1 268 ? -2.559 0.186 -26.302 1.00 95.81 268 ILE A CA 1
ATOM 2058 C C . ILE A 1 268 ? -1.075 0.581 -26.451 1.00 95.81 268 ILE A C 1
ATOM 2060 O O . ILE A 1 268 ? -0.693 0.957 -27.560 1.00 95.81 268 ILE A O 1
ATOM 2064 N N . PRO A 1 269 ? -0.198 0.435 -25.432 1.00 96.56 269 PRO A N 1
ATOM 2065 C CA . PRO A 1 269 ? 1.234 0.693 -25.592 1.00 96.56 269 PRO A CA 1
ATOM 2066 C C . PRO A 1 269 ? 1.889 -0.097 -26.731 1.00 96.56 269 PRO A C 1
ATOM 2068 O O . PRO A 1 269 ? 2.715 0.459 -27.449 1.00 96.56 269 PRO A O 1
ATOM 2071 N N . ILE A 1 270 ? 1.507 -1.363 -26.939 1.00 96.88 270 ILE A N 1
ATOM 2072 C CA . ILE A 1 270 ? 2.075 -2.204 -28.006 1.00 96.88 270 ILE A CA 1
ATOM 2073 C C . ILE A 1 270 ? 1.783 -1.614 -29.391 1.00 96.88 270 ILE A C 1
ATOM 2075 O O . ILE A 1 270 ? 2.684 -1.551 -30.227 1.00 96.88 270 ILE A O 1
ATOM 2079 N N . VAL A 1 271 ? 0.558 -1.135 -29.632 1.00 97.31 271 VAL A N 1
ATOM 2080 C CA . VAL A 1 271 ? 0.195 -0.489 -30.905 1.00 97.31 271 VAL A CA 1
ATOM 2081 C C . VAL A 1 271 ? 1.016 0.782 -31.131 1.00 97.31 271 VAL A C 1
ATOM 2083 O O . VAL A 1 271 ? 1.524 0.988 -32.231 1.00 97.31 271 VAL A O 1
ATOM 2086 N N . PHE A 1 272 ? 1.209 1.607 -30.098 1.00 97.12 272 PHE A N 1
ATOM 2087 C CA . PHE A 1 272 ? 2.038 2.814 -30.205 1.00 97.12 272 PHE A CA 1
ATOM 2088 C C . PHE A 1 272 ? 3.515 2.494 -30.465 1.00 97.12 272 PHE A C 1
ATOM 2090 O O . PHE A 1 272 ? 4.136 3.147 -31.303 1.00 97.12 272 PHE A O 1
ATOM 2097 N N . ILE A 1 273 ? 4.068 1.471 -29.808 1.00 97.50 273 ILE A N 1
ATOM 2098 C CA . ILE A 1 273 ? 5.431 0.984 -30.070 1.00 97.50 273 ILE A CA 1
ATOM 2099 C C . ILE A 1 273 ? 5.547 0.495 -31.519 1.00 97.50 273 ILE A C 1
ATOM 2101 O O . ILE A 1 273 ? 6.479 0.878 -32.224 1.00 97.50 273 ILE A O 1
ATOM 2105 N N . GLY A 1 274 ? 4.576 -0.292 -31.992 1.00 97.44 274 GLY A N 1
ATOM 2106 C CA . GLY A 1 274 ? 4.518 -0.753 -33.380 1.00 97.44 274 GLY A CA 1
ATOM 2107 C C . GLY A 1 274 ? 4.449 0.404 -34.379 1.00 97.44 274 GLY A C 1
ATOM 2108 O O . GLY A 1 274 ? 5.192 0.416 -35.359 1.00 97.44 274 GLY A O 1
ATOM 2109 N N . GLY A 1 275 ? 3.626 1.418 -34.098 1.00 97.75 275 GLY A N 1
ATOM 2110 C CA . GLY A 1 275 ? 3.538 2.640 -34.898 1.00 97.75 275 GLY A CA 1
ATOM 2111 C C . GLY A 1 275 ? 4.854 3.421 -34.938 1.00 97.75 275 GLY A C 1
ATOM 2112 O O . GLY A 1 275 ? 5.284 3.839 -36.012 1.00 97.75 275 GLY A O 1
ATOM 2113 N N . ALA A 1 276 ? 5.534 3.565 -33.798 1.00 97.75 276 ALA A N 1
ATOM 2114 C CA . ALA A 1 276 ? 6.833 4.231 -33.716 1.00 97.75 276 ALA A CA 1
ATOM 2115 C C . ALA A 1 276 ? 7.920 3.484 -34.511 1.00 97.75 276 ALA A C 1
ATOM 2117 O O . ALA A 1 276 ? 8.671 4.110 -35.260 1.00 97.75 276 ALA A O 1
ATOM 2118 N N . ILE A 1 277 ? 7.969 2.150 -34.412 1.00 97.88 277 ILE A N 1
ATOM 2119 C CA . ILE A 1 277 ? 8.882 1.312 -35.206 1.00 97.88 277 ILE A CA 1
ATOM 2120 C C . ILE A 1 277 ? 8.560 1.439 -36.698 1.00 97.88 277 ILE A C 1
ATOM 2122 O O . ILE A 1 277 ? 9.467 1.619 -37.508 1.00 97.88 277 ILE A O 1
ATOM 2126 N N . GLY A 1 278 ? 7.279 1.395 -37.071 1.00 97.69 278 GLY A N 1
ATOM 2127 C CA . GLY A 1 278 ? 6.840 1.579 -38.454 1.00 97.69 278 GLY A CA 1
ATOM 2128 C C . GLY A 1 278 ? 7.284 2.926 -39.024 1.00 97.69 278 GLY A C 1
ATOM 2129 O O . GLY A 1 278 ? 7.866 2.976 -40.106 1.00 97.69 278 GLY A O 1
ATOM 2130 N N . LEU A 1 279 ? 7.097 4.012 -38.270 1.00 97.44 279 LEU A N 1
ATOM 2131 C CA . LEU A 1 279 ? 7.538 5.348 -38.671 1.00 97.44 279 LEU A CA 1
ATOM 2132 C C . LEU A 1 279 ? 9.066 5.435 -38.802 1.00 97.44 279 LEU A C 1
ATOM 2134 O O . LEU A 1 279 ? 9.570 6.035 -39.752 1.00 97.44 279 LEU A O 1
ATOM 2138 N N . PHE A 1 280 ? 9.808 4.802 -37.891 1.00 96.56 280 PHE A N 1
ATOM 2139 C CA . PHE A 1 280 ? 11.264 4.709 -37.976 1.00 96.56 280 PHE A CA 1
ATOM 2140 C C . PHE A 1 280 ? 11.718 3.969 -39.244 1.00 96.56 280 PHE A C 1
ATOM 2142 O O . PHE A 1 280 ? 12.606 4.446 -39.949 1.00 96.56 280 PHE A O 1
ATOM 2149 N N . LEU A 1 281 ? 11.076 2.851 -39.596 1.00 96.00 281 LEU A N 1
ATOM 2150 C CA . LEU A 1 281 ? 11.368 2.124 -40.835 1.00 96.00 281 LEU A CA 1
ATOM 2151 C C . LEU A 1 281 ? 11.042 2.952 -42.083 1.00 96.00 281 LEU A C 1
ATOM 2153 O O . LEU A 1 281 ? 11.821 2.940 -43.034 1.00 96.00 281 LEU A O 1
ATOM 2157 N N . VAL A 1 282 ? 9.939 3.709 -42.076 1.00 96.00 282 VAL A N 1
ATOM 2158 C CA . VAL A 1 282 ? 9.598 4.647 -43.160 1.00 96.00 282 VAL A CA 1
ATOM 2159 C C . VAL A 1 282 ? 10.671 5.726 -43.306 1.00 96.00 282 VAL A C 1
ATOM 2161 O O . VAL A 1 282 ? 11.073 6.031 -44.427 1.00 96.00 282 VAL A O 1
ATOM 2164 N N . LEU A 1 283 ? 11.183 6.272 -42.199 1.00 93.50 283 LEU A N 1
ATOM 2165 C CA . LEU A 1 283 ? 12.267 7.256 -42.220 1.00 93.50 283 LEU A CA 1
ATOM 2166 C C . LEU A 1 283 ? 13.554 6.671 -42.823 1.00 93.50 283 LEU A C 1
ATOM 2168 O O . LEU A 1 283 ? 14.135 7.269 -43.728 1.00 93.50 283 LEU A O 1
ATOM 2172 N N . VAL A 1 284 ? 13.975 5.490 -42.361 1.00 90.81 284 VAL A N 1
ATOM 2173 C CA . VAL A 1 284 ? 15.173 4.804 -42.875 1.00 90.81 284 VAL A CA 1
ATOM 2174 C C . VAL A 1 284 ? 15.007 4.447 -44.356 1.00 90.81 284 VAL A C 1
ATOM 2176 O O . VAL A 1 284 ? 15.921 4.674 -45.150 1.00 90.81 284 VAL A O 1
ATOM 2179 N N . GLY A 1 285 ? 13.834 3.943 -44.745 1.00 90.75 285 GLY A N 1
ATOM 2180 C CA . GLY A 1 285 ? 13.496 3.645 -46.136 1.00 90.75 285 GLY A CA 1
ATOM 2181 C C . GLY A 1 285 ? 13.533 4.892 -47.017 1.00 90.75 285 GLY A C 1
ATOM 2182 O O . GLY A 1 285 ? 14.142 4.865 -48.081 1.00 90.75 285 GLY A O 1
ATOM 2183 N N . SER A 1 286 ? 12.973 6.004 -46.536 1.00 91.38 286 SER A N 1
ATOM 2184 C CA . SER A 1 286 ? 12.996 7.304 -47.213 1.00 91.38 286 SER A CA 1
ATOM 2185 C C . SER A 1 286 ? 14.429 7.784 -47.463 1.00 91.38 286 SER A C 1
ATOM 2187 O O . SER A 1 286 ? 14.785 8.131 -48.590 1.00 91.38 286 SER A O 1
ATOM 2189 N N . TRP A 1 287 ? 15.306 7.725 -46.458 1.00 89.88 287 TRP A N 1
ATOM 2190 C CA . TRP A 1 287 ? 16.723 8.051 -46.645 1.00 89.88 287 TRP A CA 1
ATOM 2191 C C . TRP A 1 287 ? 17.390 7.150 -47.684 1.00 89.88 287 TRP A C 1
ATOM 2193 O O . TRP A 1 287 ? 18.075 7.655 -48.575 1.00 89.88 287 TRP A O 1
ATOM 2203 N N . ALA A 1 288 ? 17.146 5.840 -47.621 1.00 86.06 288 ALA A N 1
ATOM 2204 C CA . ALA A 1 288 ? 17.694 4.890 -48.582 1.00 86.06 288 ALA A CA 1
ATOM 2205 C C . ALA A 1 288 ? 17.212 5.157 -50.020 1.00 86.06 288 ALA A C 1
ATOM 2207 O O . ALA A 1 288 ? 17.998 5.006 -50.954 1.00 86.06 288 ALA A O 1
ATOM 2208 N N . THR A 1 289 ? 15.962 5.591 -50.218 1.00 86.25 289 THR A N 1
ATOM 2209 C CA . THR A 1 289 ? 15.419 5.907 -51.549 1.00 86.25 289 THR A CA 1
ATOM 2210 C C . THR A 1 289 ? 15.862 7.270 -52.076 1.00 86.25 289 THR A C 1
ATOM 2212 O O . THR A 1 289 ? 16.202 7.373 -53.251 1.00 86.25 289 THR A O 1
ATOM 2215 N N . PHE A 1 290 ? 15.876 8.313 -51.238 1.00 82.75 290 PHE A N 1
ATOM 2216 C CA . PHE A 1 290 ? 16.177 9.683 -51.674 1.00 82.75 290 PHE A CA 1
ATOM 2217 C C . PHE A 1 290 ? 17.676 9.972 -51.772 1.00 82.75 290 PHE A C 1
ATOM 2219 O O . PHE A 1 290 ? 18.097 10.689 -52.674 1.00 82.75 290 PHE A O 1
ATOM 2226 N N . ILE A 1 291 ? 18.484 9.430 -50.859 1.00 79.25 291 ILE A N 1
ATOM 2227 C CA . ILE A 1 291 ? 19.941 9.641 -50.843 1.00 79.25 291 ILE A CA 1
ATOM 2228 C C . ILE A 1 291 ? 20.662 8.489 -51.577 1.00 79.25 291 ILE A C 1
ATOM 2230 O O . ILE A 1 291 ? 21.780 8.651 -52.065 1.00 79.25 291 ILE A O 1
ATOM 2234 N N . GLY A 1 292 ? 20.010 7.331 -51.739 1.00 72.56 292 GLY A N 1
ATOM 2235 C CA . GLY A 1 292 ? 20.481 6.247 -52.603 1.00 72.56 292 GLY A CA 1
ATOM 2236 C C . GLY A 1 292 ? 21.796 5.600 -52.147 1.00 72.56 292 GLY A C 1
ATOM 2237 O O . GLY A 1 292 ? 22.134 5.561 -50.963 1.00 72.56 292 GLY A O 1
ATOM 2238 N N . LYS A 1 293 ? 22.567 5.079 -53.116 1.00 64.81 293 LYS A N 1
ATOM 2239 C CA . LYS A 1 293 ? 23.850 4.377 -52.891 1.00 64.81 293 LYS A CA 1
ATOM 2240 C C . LYS A 1 293 ? 24.935 5.256 -52.255 1.00 64.81 293 LYS A C 1
ATOM 2242 O O . LYS A 1 293 ? 25.904 4.706 -51.738 1.00 64.81 293 LYS A O 1
ATOM 2247 N N . ASP A 1 294 ? 24.792 6.583 -52.273 1.00 68.38 294 ASP A N 1
ATOM 2248 C CA . ASP A 1 294 ? 25.781 7.508 -51.710 1.00 68.38 294 ASP A CA 1
ATOM 2249 C C . ASP A 1 294 ? 25.782 7.532 -50.167 1.00 68.38 294 ASP A C 1
ATOM 2251 O O . ASP A 1 294 ? 26.816 7.848 -49.584 1.00 68.38 294 ASP A O 1
ATOM 2255 N N . LEU A 1 295 ? 24.709 7.085 -4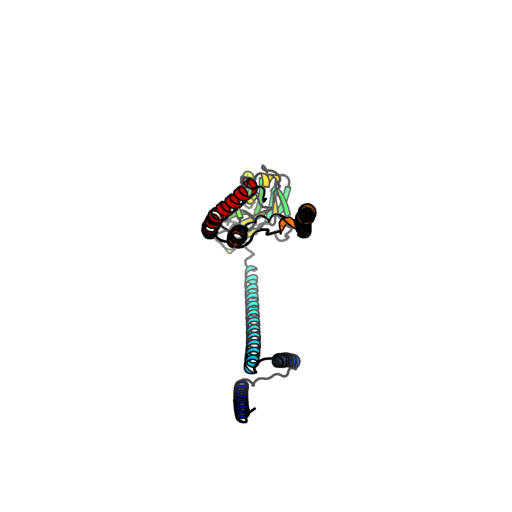9.490 1.00 65.62 295 LEU A N 1
ATOM 2256 C CA . LEU A 1 295 ? 24.696 6.883 -48.024 1.00 65.62 295 LEU A CA 1
ATOM 2257 C C . LEU A 1 295 ? 25.729 5.855 -47.549 1.00 65.62 295 LEU A C 1
ATOM 2259 O O . LEU A 1 295 ? 26.307 5.997 -46.474 1.00 65.62 295 LEU A O 1
ATOM 2263 N N . PHE A 1 296 ? 25.948 4.814 -48.354 1.00 65.81 296 PHE A N 1
ATOM 2264 C CA . PHE A 1 296 ? 26.846 3.700 -48.042 1.00 65.81 296 PHE A CA 1
ATOM 2265 C C . PHE A 1 296 ? 28.082 3.673 -48.950 1.00 65.81 296 PHE A C 1
ATOM 2267 O O . PHE A 1 296 ? 28.872 2.728 -48.903 1.00 65.81 296 PHE A O 1
ATOM 2274 N N . SER A 1 297 ? 28.274 4.700 -49.786 1.00 66.44 297 SER A N 1
ATOM 2275 C CA . SER A 1 297 ? 29.416 4.769 -50.693 1.00 66.44 297 SER A CA 1
ATOM 2276 C C . SER A 1 297 ? 30.670 5.198 -49.934 1.00 66.44 297 SER A C 1
ATOM 2278 O O . SER A 1 297 ? 30.976 6.380 -49.778 1.00 66.44 297 SER A O 1
ATOM 2280 N N . LEU A 1 298 ? 31.439 4.216 -49.467 1.00 66.38 298 LEU A N 1
ATOM 2281 C CA . LEU A 1 298 ? 32.769 4.428 -48.901 1.00 66.38 298 LEU A CA 1
ATOM 2282 C C . LEU A 1 298 ? 33.776 4.700 -50.030 1.00 66.38 298 LEU A C 1
ATOM 2284 O O . LEU A 1 298 ? 34.597 3.852 -50.370 1.00 66.38 298 LEU A O 1
ATOM 2288 N N . LYS A 1 299 ? 33.742 5.903 -50.619 1.00 68.56 299 LYS A N 1
ATOM 2289 C CA . LYS A 1 299 ? 34.741 6.381 -51.603 1.00 68.56 299 LYS A CA 1
ATOM 2290 C C . LYS A 1 299 ? 36.074 6.747 -50.921 1.00 68.56 299 LYS A C 1
ATOM 2292 O O . LYS A 1 299 ? 36.633 7.817 -51.147 1.00 68.56 299 LYS A O 1
ATOM 2297 N N . VAL A 1 300 ? 36.560 5.892 -50.018 1.00 73.88 300 VAL A N 1
ATOM 2298 C CA . VAL A 1 300 ? 37.736 6.131 -49.170 1.00 73.88 300 VAL A CA 1
ATOM 2299 C C . VAL A 1 300 ? 38.532 4.837 -49.030 1.00 73.88 300 VAL A C 1
ATOM 2301 O O . VAL A 1 300 ? 37.983 3.815 -48.635 1.00 73.88 300 VAL A O 1
ATOM 2304 N N . ALA A 1 301 ? 39.832 4.885 -49.320 1.00 76.38 301 ALA A N 1
ATOM 2305 C CA . ALA A 1 301 ? 40.725 3.730 -49.248 1.00 76.38 301 ALA A CA 1
ATOM 2306 C C . ALA A 1 301 ? 41.860 3.938 -48.229 1.00 76.38 301 ALA A C 1
ATOM 2308 O O . ALA A 1 301 ? 42.234 5.067 -47.900 1.00 76.38 301 ALA A O 1
ATOM 2309 N N . GLY A 1 302 ? 42.425 2.829 -47.742 1.00 83.06 302 GLY A N 1
ATOM 2310 C CA . GLY A 1 302 ? 43.615 2.814 -46.888 1.00 83.06 302 GLY A CA 1
ATOM 2311 C C . GLY A 1 302 ? 43.385 3.354 -45.471 1.00 83.06 302 GLY A C 1
ATOM 2312 O O . GLY A 1 302 ? 42.357 3.108 -44.847 1.00 83.06 302 GLY A O 1
ATOM 2313 N N . VAL A 1 303 ? 44.362 4.102 -44.950 1.00 85.19 303 VAL A N 1
ATOM 2314 C CA . VAL A 1 303 ? 44.397 4.568 -43.548 1.00 85.19 303 VAL A CA 1
ATOM 2315 C C . VAL A 1 303 ? 43.194 5.448 -43.181 1.00 85.19 303 VAL A C 1
ATOM 2317 O O . VAL A 1 303 ? 42.719 5.406 -42.049 1.00 85.19 303 VAL A O 1
ATOM 2320 N N . GLN A 1 304 ? 42.652 6.218 -44.128 1.00 86.44 304 GLN A N 1
ATOM 2321 C CA . GLN A 1 304 ? 41.498 7.078 -43.860 1.00 86.44 304 GLN A CA 1
ATOM 2322 C C . GLN A 1 304 ? 40.210 6.277 -43.624 1.00 86.44 304 GLN A C 1
ATOM 2324 O O . GLN A 1 304 ? 39.395 6.679 -42.797 1.00 86.44 304 GLN A O 1
ATOM 2329 N N . LEU A 1 305 ? 40.038 5.130 -44.293 1.00 89.31 305 LEU A N 1
ATOM 2330 C CA . LEU A 1 305 ? 38.907 4.236 -44.037 1.00 89.31 305 LEU A CA 1
ATOM 2331 C C . LEU A 1 305 ? 38.940 3.749 -42.586 1.00 89.31 305 LEU A C 1
ATOM 2333 O O . LEU A 1 305 ? 37.930 3.819 -41.892 1.00 89.31 305 LEU A O 1
ATOM 2337 N N . PHE A 1 306 ? 40.117 3.340 -42.106 1.00 90.44 306 PHE A N 1
ATOM 2338 C CA . PHE A 1 306 ? 40.306 2.907 -40.724 1.00 90.44 306 PHE A CA 1
ATOM 2339 C C . PHE A 1 306 ? 39.952 4.009 -39.715 1.00 90.44 306 PHE A C 1
ATOM 2341 O O . PHE A 1 306 ? 39.264 3.743 -38.732 1.00 90.44 306 PHE A O 1
ATOM 2348 N N . ILE A 1 307 ? 40.362 5.256 -39.974 1.00 91.62 307 ILE A N 1
ATOM 2349 C CA . ILE A 1 307 ? 40.020 6.408 -39.123 1.00 91.62 307 ILE A CA 1
ATOM 2350 C C . ILE A 1 307 ? 38.501 6.632 -39.095 1.00 91.62 307 ILE A C 1
ATOM 2352 O O . ILE A 1 307 ? 37.935 6.785 -38.013 1.00 91.62 307 ILE A O 1
ATOM 2356 N N . ASN A 1 308 ? 37.842 6.609 -40.258 1.00 90.12 308 ASN A N 1
ATOM 2357 C CA . ASN A 1 308 ? 36.398 6.829 -40.368 1.00 90.12 308 ASN A CA 1
ATOM 2358 C C . ASN A 1 308 ? 35.599 5.717 -39.671 1.00 90.12 308 ASN A C 1
ATOM 2360 O O . ASN A 1 308 ? 34.666 6.006 -38.927 1.00 90.12 308 ASN A O 1
ATOM 2364 N N . VAL A 1 309 ? 35.984 4.453 -39.875 1.00 91.88 309 VAL A N 1
ATOM 2365 C CA . VAL A 1 309 ? 35.354 3.294 -39.223 1.00 91.88 309 VAL A CA 1
ATOM 2366 C C . VAL A 1 309 ? 35.558 3.354 -37.712 1.00 91.88 309 VAL A C 1
ATOM 2368 O O . VAL A 1 309 ? 34.602 3.177 -36.968 1.00 91.88 309 VAL A O 1
ATOM 2371 N N . THR A 1 310 ? 36.767 3.675 -37.244 1.00 93.94 310 THR A N 1
ATOM 2372 C CA . THR A 1 310 ? 37.055 3.803 -35.805 1.00 93.94 310 THR A CA 1
ATOM 2373 C C . THR A 1 310 ? 36.227 4.915 -35.159 1.00 93.94 310 THR A C 1
ATOM 2375 O O . THR A 1 310 ? 35.733 4.745 -34.047 1.00 93.94 310 THR A O 1
ATOM 2378 N N . PHE A 1 311 ? 36.030 6.037 -35.859 1.00 94.56 311 PHE A N 1
ATOM 2379 C CA . PHE A 1 311 ? 35.139 7.107 -35.409 1.00 94.56 311 PHE A CA 1
ATOM 2380 C C . PHE A 1 311 ? 33.670 6.656 -35.341 1.00 94.56 311 PHE A C 1
ATOM 2382 O O . PHE A 1 311 ? 32.983 6.931 -34.364 1.00 94.56 311 PHE A O 1
ATOM 2389 N N . LEU A 1 312 ? 33.185 5.916 -36.340 1.00 93.62 312 LEU A N 1
ATOM 2390 C CA . LEU A 1 312 ? 31.814 5.395 -36.342 1.00 93.62 312 LEU A CA 1
ATOM 2391 C C . LEU A 1 312 ? 31.588 4.366 -35.223 1.00 93.62 312 LEU A C 1
ATOM 2393 O O . LEU A 1 312 ? 30.577 4.410 -34.526 1.00 93.62 312 LEU A O 1
ATOM 2397 N N . VAL A 1 313 ? 32.553 3.470 -35.011 1.00 95.88 313 VAL A N 1
ATOM 2398 C CA . VAL A 1 313 ? 32.513 2.466 -33.940 1.00 95.88 313 VAL A CA 1
ATOM 2399 C C . VAL A 1 313 ? 32.556 3.122 -32.561 1.00 95.88 313 VAL A C 1
ATOM 2401 O O . VAL A 1 313 ? 31.862 2.656 -31.658 1.00 95.88 313 VAL A O 1
ATOM 2404 N N . SER A 1 314 ? 33.320 4.203 -32.370 1.00 96.12 314 SER A N 1
ATOM 2405 C CA . SER A 1 314 ? 33.345 4.906 -31.081 1.00 96.12 314 SER A CA 1
ATOM 2406 C C . SER A 1 314 ? 32.019 5.613 -30.783 1.00 96.12 314 SER A C 1
ATOM 2408 O O . SER A 1 314 ? 31.570 5.574 -29.639 1.00 96.12 314 SER A O 1
ATOM 2410 N N . LEU A 1 315 ? 31.342 6.161 -31.801 1.00 95.94 315 LEU A N 1
ATOM 2411 C CA . LEU A 1 315 ? 29.977 6.683 -31.665 1.00 95.94 315 LEU A CA 1
ATOM 2412 C C . LEU A 1 315 ? 28.969 5.575 -31.336 1.00 95.94 315 LEU A C 1
ATOM 2414 O O . LEU A 1 315 ? 28.203 5.710 -30.389 1.00 95.94 315 LEU A O 1
ATOM 2418 N N . LEU A 1 316 ? 29.012 4.444 -32.045 1.00 97.00 316 LEU A N 1
ATOM 2419 C CA . LEU A 1 316 ? 28.143 3.301 -31.744 1.00 97.00 316 LEU A CA 1
ATOM 2420 C C . LEU A 1 316 ? 28.379 2.766 -30.319 1.00 97.00 316 LEU A C 1
ATOM 2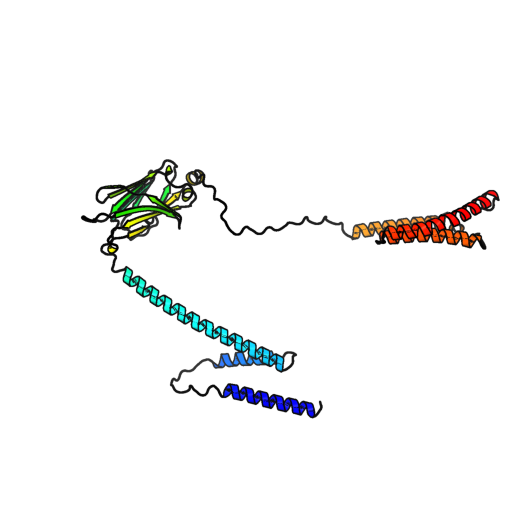422 O O . LEU A 1 316 ? 27.435 2.432 -29.608 1.00 97.00 316 LEU A O 1
ATOM 2426 N N . SER A 1 317 ? 29.637 2.713 -29.878 1.00 96.81 317 SER A N 1
ATOM 2427 C CA . SER A 1 317 ? 30.000 2.261 -28.527 1.00 96.81 317 SER A CA 1
ATOM 2428 C C . SER A 1 317 ? 29.489 3.212 -27.441 1.00 96.81 317 SER A C 1
ATOM 2430 O O . SER A 1 317 ? 29.103 2.756 -26.362 1.00 96.81 317 SER A O 1
ATOM 2432 N N . MET A 1 318 ? 29.441 4.519 -27.723 1.00 96.44 318 MET A N 1
ATOM 2433 C CA . MET A 1 318 ? 28.797 5.507 -26.851 1.00 96.44 318 MET A CA 1
ATOM 2434 C C . MET A 1 318 ? 27.294 5.234 -26.713 1.00 96.44 318 MET A C 1
ATOM 2436 O O . MET A 1 318 ? 26.805 5.148 -25.589 1.00 96.44 318 MET A O 1
ATOM 2440 N N . GLU A 1 319 ? 26.583 4.998 -27.818 1.00 97.19 319 GLU A N 1
ATOM 2441 C CA . GLU A 1 319 ? 25.150 4.659 -27.783 1.00 97.19 319 GLU A CA 1
ATOM 2442 C C . GLU A 1 319 ? 24.886 3.367 -26.997 1.00 97.19 319 GLU A C 1
ATOM 2444 O O . GLU A 1 319 ? 24.031 3.324 -26.113 1.00 97.19 319 GLU A O 1
ATOM 2449 N N . VAL A 1 320 ? 25.686 2.320 -27.228 1.00 97.31 320 VAL A N 1
ATOM 2450 C CA . VAL A 1 320 ? 25.596 1.063 -26.462 1.00 97.31 320 VAL A CA 1
ATOM 2451 C C . VAL A 1 320 ? 25.843 1.295 -24.969 1.00 97.31 320 VAL A C 1
ATOM 2453 O O . VAL A 1 320 ? 25.193 0.669 -24.131 1.00 97.31 320 VAL A O 1
ATOM 2456 N N . THR A 1 321 ? 26.759 2.197 -24.613 1.00 97.12 321 THR A N 1
ATOM 2457 C CA . THR A 1 321 ? 27.024 2.556 -23.213 1.00 97.12 321 THR A CA 1
ATOM 2458 C C . THR A 1 321 ? 25.796 3.206 -22.569 1.00 97.12 321 THR A C 1
ATOM 2460 O O . THR A 1 321 ? 25.453 2.857 -21.438 1.00 97.12 321 THR A O 1
ATOM 2463 N N . PHE A 1 322 ? 25.077 4.070 -23.292 1.00 96.81 322 PHE A N 1
ATOM 2464 C CA . PHE A 1 322 ? 23.824 4.656 -22.810 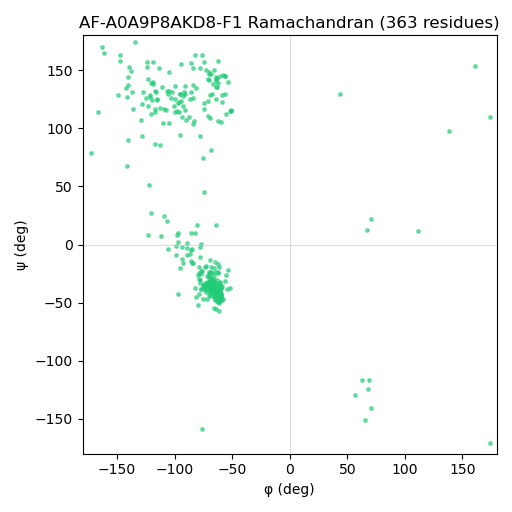1.00 96.81 322 PHE A CA 1
ATOM 2465 C C . PHE A 1 322 ? 22.675 3.648 -22.732 1.00 96.81 322 PHE A C 1
ATOM 2467 O O . PHE A 1 322 ? 21.920 3.670 -21.762 1.00 96.81 322 PHE A O 1
ATOM 2474 N N . VAL A 1 323 ? 22.573 2.707 -23.675 1.00 97.62 323 VAL A N 1
ATOM 2475 C CA . VAL A 1 323 ? 21.598 1.606 -23.582 1.00 97.62 323 VAL A CA 1
ATOM 2476 C C . VAL A 1 323 ? 21.869 0.748 -22.343 1.00 97.62 323 VAL A C 1
ATOM 2478 O O . VAL A 1 323 ? 20.945 0.431 -21.598 1.00 97.62 323 VAL A O 1
ATOM 2481 N N . LYS A 1 324 ? 23.134 0.417 -22.059 1.00 96.88 324 LYS A N 1
ATOM 2482 C CA . LYS A 1 324 ? 23.502 -0.311 -20.832 1.00 96.88 324 LYS A CA 1
ATOM 2483 C C . LYS A 1 324 ? 23.176 0.478 -19.566 1.00 96.88 324 LYS A C 1
ATOM 2485 O O . LYS A 1 324 ? 22.726 -0.115 -18.590 1.00 96.88 324 LYS A O 1
ATOM 2490 N N . TYR A 1 325 ? 23.375 1.795 -19.582 1.00 97.75 325 TYR A N 1
ATOM 2491 C CA . TYR A 1 325 ? 22.962 2.670 -18.485 1.00 97.75 325 TYR A CA 1
ATOM 2492 C C . TYR A 1 325 ? 21.449 2.616 -18.257 1.00 97.75 325 TYR A C 1
ATOM 2494 O O . TYR A 1 325 ? 21.016 2.392 -17.131 1.00 97.75 325 TYR A O 1
ATOM 2502 N N . TYR A 1 326 ? 20.652 2.713 -19.324 1.00 97.44 326 TYR A N 1
ATOM 2503 C CA . TYR A 1 326 ? 19.195 2.584 -19.246 1.00 97.44 326 TYR A CA 1
ATOM 2504 C C . TYR A 1 326 ? 18.749 1.225 -18.676 1.00 97.44 326 TYR A C 1
ATOM 2506 O O . TYR A 1 326 ? 17.799 1.166 -17.902 1.00 97.44 326 TYR A O 1
ATOM 2514 N N . LEU A 1 327 ? 19.469 0.143 -18.992 1.00 97.44 327 LEU A N 1
ATOM 2515 C CA . LEU A 1 327 ? 19.216 -1.203 -18.459 1.00 97.44 327 LEU A CA 1
ATOM 2516 C C . LEU A 1 327 ? 19.702 -1.415 -17.009 1.00 97.44 327 LEU A C 1
ATOM 2518 O O . LEU A 1 327 ? 19.544 -2.512 -16.478 1.00 97.44 327 LEU A O 1
ATOM 2522 N N . GLY A 1 328 ? 20.279 -0.397 -16.360 1.00 96.88 328 GLY A N 1
ATOM 2523 C CA . GLY A 1 328 ? 20.642 -0.433 -14.938 1.00 96.88 328 GLY A CA 1
ATOM 2524 C C . GLY A 1 328 ? 22.142 -0.439 -14.632 1.00 96.88 328 GLY A C 1
ATOM 2525 O O . GLY A 1 328 ? 22.529 -0.689 -13.490 1.00 96.88 328 GLY A O 1
ATOM 2526 N N . GLN A 1 329 ? 23.017 -0.171 -15.606 1.00 96.75 329 GLN A N 1
ATOM 2527 C CA . GLN A 1 329 ? 24.449 -0.019 -15.328 1.00 96.75 329 GLN A CA 1
ATOM 2528 C C . GLN A 1 329 ? 24.711 1.198 -14.419 1.00 96.75 329 GLN A C 1
ATOM 2530 O O . GLN A 1 329 ? 24.123 2.261 -14.598 1.00 96.75 329 GLN A O 1
ATOM 2535 N N . SER A 1 330 ? 25.648 1.069 -13.472 1.00 97.44 330 SER A N 1
ATOM 2536 C CA . SER A 1 330 ? 26.029 2.166 -12.569 1.00 97.44 330 SER A CA 1
ATOM 2537 C C . SER A 1 330 ? 26.488 3.420 -13.326 1.00 97.44 330 SER A C 1
ATOM 2539 O O . SER A 1 330 ? 27.161 3.343 -14.363 1.00 97.44 330 SER A O 1
ATOM 2541 N N . ILE A 1 331 ? 26.172 4.592 -12.768 1.00 97.44 331 ILE A N 1
ATOM 2542 C CA . ILE A 1 331 ? 26.556 5.892 -13.327 1.00 97.44 331 ILE A CA 1
ATOM 2543 C C . ILE A 1 331 ? 28.077 6.049 -13.446 1.00 97.44 331 ILE A C 1
ATOM 2545 O O . ILE A 1 331 ? 28.554 6.560 -14.454 1.00 97.44 331 ILE A O 1
ATOM 2549 N N . PHE A 1 332 ? 28.861 5.546 -12.484 1.00 98.06 332 PHE A N 1
ATOM 2550 C CA . PHE A 1 332 ? 30.327 5.657 -12.519 1.00 98.06 332 PHE A CA 1
ATOM 2551 C C . PHE A 1 332 ? 30.945 4.804 -13.627 1.00 98.06 332 PHE A C 1
ATOM 2553 O O . PHE A 1 332 ? 31.864 5.240 -14.315 1.00 98.06 332 PHE A O 1
ATOM 2560 N N . THR A 1 333 ? 30.406 3.604 -13.842 1.00 96.56 333 THR A N 1
ATOM 2561 C CA . THR A 1 333 ? 30.816 2.719 -14.937 1.00 96.56 333 THR A CA 1
ATOM 2562 C C . THR A 1 333 ? 30.487 3.345 -16.289 1.00 96.56 333 THR A C 1
ATOM 2564 O O . THR A 1 333 ? 31.317 3.354 -17.194 1.00 96.56 333 THR A O 1
ATOM 2567 N N . THR A 1 334 ? 29.293 3.925 -16.405 1.00 97.31 334 THR A N 1
ATOM 2568 C CA . THR A 1 334 ? 28.852 4.652 -17.600 1.00 97.31 334 THR A CA 1
ATOM 2569 C C . THR A 1 334 ? 29.762 5.841 -17.879 1.00 97.31 334 THR A C 1
ATOM 2571 O O . THR A 1 334 ? 30.242 5.970 -18.999 1.00 97.31 334 THR A O 1
ATOM 2574 N N . LEU A 1 335 ? 30.081 6.636 -16.853 1.00 97.62 335 LEU A N 1
ATOM 2575 C CA . LEU A 1 335 ? 30.978 7.783 -16.958 1.00 97.62 335 LEU A CA 1
ATOM 2576 C C . LEU A 1 335 ? 32.396 7.376 -17.387 1.00 97.62 335 LEU A C 1
ATOM 2578 O O . LEU A 1 335 ? 32.993 8.034 -18.237 1.00 97.62 335 LEU A O 1
ATOM 2582 N N . TYR A 1 336 ? 32.928 6.281 -16.835 1.00 97.50 336 TYR A N 1
ATOM 2583 C CA . TYR A 1 336 ? 34.241 5.750 -17.206 1.00 97.50 336 TYR A CA 1
ATOM 2584 C C . TYR A 1 336 ? 34.293 5.345 -18.687 1.00 97.50 336 TYR A C 1
ATOM 2586 O O . TYR A 1 336 ? 35.173 5.793 -19.426 1.00 97.50 336 TYR A O 1
ATOM 2594 N N . TYR A 1 337 ? 33.321 4.551 -19.149 1.00 97.12 337 TYR A N 1
ATOM 2595 C CA . TYR A 1 337 ? 33.259 4.128 -20.550 1.00 97.12 337 TYR A CA 1
ATOM 2596 C C . TYR A 1 337 ? 32.964 5.293 -21.498 1.00 97.12 337 TYR A C 1
ATOM 2598 O O . TYR A 1 337 ? 33.597 5.387 -22.551 1.00 97.12 337 TYR A O 1
ATOM 2606 N N . SER A 1 338 ? 32.071 6.214 -21.125 1.00 96.50 338 SER A N 1
ATOM 2607 C CA . SER A 1 338 ? 31.773 7.395 -21.937 1.00 96.50 338 SER A CA 1
ATOM 2608 C C . SER A 1 338 ? 32.966 8.342 -22.023 1.00 96.50 338 SER A C 1
ATOM 2610 O O . SER A 1 338 ? 33.197 8.931 -23.073 1.00 96.50 338 SER A O 1
ATOM 2612 N N . ALA A 1 339 ? 33.765 8.474 -20.959 1.00 97.00 339 ALA A N 1
ATOM 2613 C CA . ALA A 1 339 ? 35.006 9.243 -21.004 1.00 97.00 339 ALA A CA 1
ATOM 2614 C C . ALA A 1 339 ? 36.021 8.592 -21.957 1.00 97.00 339 ALA A C 1
ATOM 2616 O O . ALA A 1 339 ? 36.597 9.278 -22.802 1.00 97.00 339 ALA A O 1
ATOM 2617 N N . GLY A 1 340 ? 36.193 7.267 -21.885 1.00 96.56 340 GLY A N 1
ATOM 2618 C CA . GLY A 1 340 ? 37.087 6.523 -22.777 1.00 96.56 340 GLY A CA 1
ATOM 2619 C C . GLY A 1 340 ? 36.686 6.626 -24.253 1.00 96.56 340 GLY A C 1
ATOM 2620 O O . GLY A 1 340 ? 37.465 7.103 -25.083 1.00 96.56 340 GLY A O 1
ATOM 2621 N N . PHE A 1 341 ? 35.456 6.227 -24.593 1.00 97.00 341 PHE A N 1
ATOM 2622 C CA . PHE A 1 341 ? 34.957 6.294 -25.971 1.00 97.00 341 PHE A CA 1
ATOM 2623 C C . PHE A 1 341 ? 34.752 7.730 -26.457 1.00 97.00 341 PHE A C 1
ATOM 2625 O O . PHE A 1 341 ? 34.964 8.003 -27.637 1.00 97.00 341 PHE A O 1
ATOM 2632 N N . GLY A 1 342 ? 34.414 8.662 -25.564 1.00 96.12 342 GLY A N 1
ATOM 2633 C CA . GLY A 1 342 ? 34.304 10.087 -25.862 1.00 96.12 342 GLY A CA 1
ATOM 2634 C C . GLY A 1 342 ? 35.640 10.691 -26.290 1.00 96.12 342 GLY A C 1
ATOM 2635 O O . GLY A 1 342 ? 35.714 11.321 -27.344 1.00 96.12 342 GLY A O 1
ATOM 2636 N N . LEU A 1 343 ? 36.724 10.431 -25.548 1.00 96.69 343 LEU A N 1
ATOM 2637 C CA . LEU A 1 343 ? 38.071 10.859 -25.947 1.00 96.69 343 LEU A CA 1
ATOM 2638 C C . LEU A 1 343 ? 38.477 10.253 -27.296 1.00 96.69 343 LEU A C 1
ATOM 2640 O O . LEU A 1 343 ? 39.004 10.955 -28.164 1.00 96.69 343 LEU A O 1
ATOM 2644 N N . LEU A 1 344 ? 38.177 8.968 -27.504 1.00 95.56 344 LEU A N 1
ATOM 2645 C CA . LEU A 1 344 ? 38.436 8.285 -28.770 1.00 95.56 344 LEU A CA 1
ATOM 2646 C C . LEU A 1 344 ? 37.660 8.939 -29.927 1.00 95.56 344 LEU A C 1
ATOM 2648 O O . LEU A 1 344 ? 38.227 9.233 -30.980 1.00 95.56 344 LEU A O 1
ATOM 2652 N N . SER A 1 345 ? 36.380 9.239 -29.715 1.00 96.12 345 SER A N 1
ATOM 2653 C CA . SER A 1 345 ? 35.517 9.922 -30.679 1.00 96.12 345 SER A CA 1
ATOM 2654 C C . SER A 1 345 ? 36.033 11.319 -31.030 1.00 96.12 345 SER A C 1
ATOM 2656 O O . SER A 1 345 ? 36.119 11.657 -32.208 1.00 96.12 345 SER A O 1
ATOM 2658 N N . VAL A 1 346 ? 36.503 12.104 -30.055 1.00 96.81 346 VAL A N 1
ATOM 2659 C CA . VAL A 1 346 ? 37.082 13.436 -30.308 1.00 96.81 346 VAL A CA 1
ATOM 2660 C C . VAL A 1 346 ? 38.354 13.348 -31.161 1.00 96.81 346 VAL A C 1
ATOM 2662 O O . VAL A 1 346 ? 38.505 14.091 -32.138 1.00 96.81 346 VAL A O 1
ATOM 2665 N N . ILE A 1 347 ? 39.269 12.423 -30.850 1.00 95.94 347 ILE A N 1
ATOM 2666 C CA . ILE A 1 347 ? 40.536 12.280 -31.585 1.00 95.94 347 ILE A CA 1
ATOM 2667 C C . ILE A 1 347 ? 40.279 11.841 -33.032 1.00 95.94 347 ILE A C 1
ATOM 2669 O O . ILE A 1 347 ? 40.724 12.511 -33.971 1.00 95.94 347 ILE A O 1
ATOM 2673 N N . PHE A 1 348 ? 39.552 10.741 -33.235 1.00 94.81 348 PHE A N 1
ATOM 2674 C CA . PHE A 1 348 ? 39.298 10.196 -34.572 1.00 94.81 348 PHE A CA 1
ATOM 2675 C C . PHE A 1 348 ? 38.289 11.042 -35.366 1.00 94.81 348 PHE A C 1
ATOM 2677 O O . PHE A 1 348 ? 38.451 11.224 -36.577 1.00 94.81 348 PHE A O 1
ATOM 2684 N N . GLY A 1 349 ? 37.317 11.655 -34.691 1.00 94.69 349 GLY A N 1
ATOM 2685 C CA . GLY A 1 349 ? 36.359 12.590 -35.278 1.00 94.69 349 GLY A CA 1
ATOM 2686 C C . GLY A 1 349 ? 37.028 13.857 -35.790 1.00 94.69 349 GLY A C 1
ATOM 2687 O O . GLY A 1 349 ? 36.808 14.250 -36.935 1.00 94.69 349 GLY A O 1
ATOM 2688 N N . SER A 1 350 ? 37.944 14.451 -35.016 1.00 95.38 350 SER A N 1
ATOM 2689 C CA . SER A 1 350 ? 38.689 15.633 -35.470 1.00 95.38 350 SER A CA 1
ATOM 2690 C C . SER A 1 350 ? 39.517 15.356 -36.733 1.00 95.38 350 SER A C 1
ATOM 2692 O O . SER A 1 350 ? 39.591 16.206 -37.622 1.00 95.38 350 SER A O 1
ATOM 2694 N N . ARG A 1 351 ? 40.102 14.155 -36.864 1.00 92.81 351 ARG A N 1
ATOM 2695 C CA . ARG A 1 351 ? 40.840 13.726 -38.067 1.00 92.81 351 ARG A CA 1
ATOM 2696 C C . ARG A 1 351 ? 39.909 13.498 -39.259 1.00 92.81 351 ARG A C 1
ATOM 2698 O O . ARG A 1 351 ? 40.217 13.962 -40.356 1.00 92.81 351 ARG A O 1
ATOM 2705 N N . THR A 1 352 ? 38.765 12.856 -39.035 1.00 92.06 352 THR A N 1
ATOM 2706 C CA . THR A 1 352 ? 37.730 12.619 -40.056 1.00 92.06 352 THR A CA 1
ATOM 2707 C C . THR A 1 352 ? 37.191 13.935 -40.621 1.00 92.06 352 THR A C 1
ATOM 2709 O O . THR A 1 352 ? 37.183 14.142 -41.835 1.00 92.06 352 THR A O 1
ATOM 2712 N N . LEU A 1 353 ? 36.827 14.879 -39.750 1.00 91.94 353 LEU A N 1
ATOM 2713 C CA . LEU A 1 353 ? 36.300 16.186 -40.149 1.00 91.94 353 LEU A CA 1
ATOM 2714 C C . LEU A 1 353 ? 37.351 17.053 -40.859 1.00 91.94 353 LEU A C 1
ATOM 2716 O O . LEU A 1 353 ? 37.029 17.738 -41.831 1.00 91.94 353 LEU A O 1
ATOM 2720 N N . LYS A 1 354 ? 38.623 17.000 -40.432 1.00 91.81 354 LYS A N 1
ATOM 2721 C CA . LYS A 1 354 ? 39.731 17.681 -41.127 1.00 91.81 354 LYS A CA 1
ATOM 2722 C C . LYS A 1 354 ? 39.941 17.134 -42.538 1.00 91.81 354 LYS A C 1
ATOM 2724 O O . LYS A 1 354 ? 40.127 17.919 -43.468 1.00 91.81 354 LYS A O 1
ATOM 2729 N N . TRP A 1 355 ? 39.888 15.813 -42.709 1.00 88.69 355 TRP A N 1
ATOM 2730 C CA . TRP A 1 355 ? 39.982 15.181 -44.025 1.00 88.69 355 TRP A CA 1
ATOM 2731 C C . TRP A 1 355 ? 38.808 15.582 -44.927 1.00 88.69 355 TRP A C 1
ATOM 2733 O O . TRP A 1 355 ? 39.027 16.010 -46.060 1.00 88.69 355 TRP A O 1
ATOM 2743 N N . LEU A 1 356 ? 37.581 15.560 -44.399 1.00 87.31 356 LEU A N 1
ATOM 2744 C CA . LEU A 1 356 ? 36.386 15.993 -45.124 1.00 87.31 356 LEU A CA 1
ATOM 2745 C C . LEU A 1 356 ? 36.477 17.466 -45.555 1.00 87.31 356 LEU A C 1
ATOM 2747 O O . LEU A 1 356 ? 36.196 17.800 -46.704 1.00 87.31 356 LEU A O 1
ATOM 2751 N N . SER A 1 357 ? 36.923 18.348 -44.655 1.00 89.12 357 SER A N 1
ATOM 2752 C CA . SER A 1 357 ? 37.151 19.768 -44.953 1.00 89.12 357 SER A CA 1
ATOM 2753 C C . SER A 1 357 ? 38.193 19.956 -46.062 1.00 89.12 357 SER A C 1
ATOM 2755 O O . SER A 1 357 ? 37.978 20.727 -46.999 1.00 89.12 357 SER A O 1
ATOM 2757 N N . LYS A 1 358 ? 39.293 19.191 -46.024 1.00 87.75 358 LYS A N 1
ATOM 2758 C CA . LYS A 1 358 ? 40.316 19.200 -47.077 1.00 87.75 358 LYS A CA 1
ATOM 2759 C C . LYS A 1 358 ? 39.752 18.737 -48.427 1.00 87.75 358 LYS A C 1
ATOM 2761 O O . LYS A 1 358 ? 40.004 19.400 -49.428 1.00 87.75 358 LYS A O 1
ATOM 2766 N N . ASN A 1 359 ? 38.964 17.661 -48.464 1.00 83.69 359 ASN A N 1
ATOM 2767 C CA . ASN A 1 359 ? 38.349 17.172 -49.704 1.00 83.69 359 ASN A CA 1
ATOM 2768 C C . ASN A 1 359 ? 37.346 18.164 -50.303 1.00 83.69 359 ASN A C 1
ATOM 2770 O O . ASN A 1 359 ? 37.357 18.369 -51.517 1.00 83.69 359 ASN A O 1
ATOM 2774 N N . ARG A 1 360 ? 36.549 18.840 -49.464 1.00 85.56 360 ARG A N 1
ATOM 2775 C CA . ARG A 1 360 ? 35.641 19.913 -49.904 1.00 85.56 360 ARG A CA 1
ATOM 2776 C C . ARG A 1 360 ? 36.400 21.079 -50.534 1.00 85.56 360 ARG A C 1
ATOM 2778 O O . ARG A 1 360 ? 36.011 21.555 -51.592 1.00 85.56 360 ARG A O 1
ATOM 2785 N N . ARG A 1 361 ? 37.525 21.495 -49.939 1.00 86.88 361 ARG A N 1
ATOM 2786 C CA . ARG A 1 361 ? 38.374 22.575 -50.481 1.00 86.88 361 ARG A CA 1
ATOM 2787 C C . ARG A 1 361 ? 39.049 22.221 -51.810 1.00 86.88 361 ARG A C 1
ATOM 2789 O O . ARG A 1 361 ? 39.397 23.126 -52.556 1.00 86.88 361 ARG A O 1
ATOM 2796 N N . ILE A 1 362 ? 39.250 20.934 -52.094 1.00 84.88 362 ILE A N 1
ATOM 2797 C CA . ILE A 1 362 ? 39.884 20.435 -53.328 1.00 84.88 362 ILE A CA 1
ATOM 2798 C C . ILE A 1 362 ? 38.826 20.109 -54.410 1.00 84.88 362 ILE A C 1
ATOM 2800 O O . ILE A 1 362 ? 39.182 19.730 -55.521 1.00 84.88 362 ILE A O 1
ATOM 2804 N N . GLY A 1 363 ? 37.526 20.257 -54.117 1.00 71.44 363 GLY A N 1
ATOM 2805 C CA . GLY A 1 363 ? 36.442 19.943 -55.060 1.00 71.44 363 GLY A CA 1
ATOM 2806 C C . GLY A 1 363 ? 36.254 18.441 -55.316 1.00 71.44 363 GLY A C 1
ATOM 2807 O O . GLY A 1 363 ? 35.722 18.056 -56.349 1.00 71.44 363 GLY A O 1
ATOM 2808 N N . ARG A 1 364 ? 36.721 17.587 -54.395 1.00 61.19 364 ARG A N 1
ATOM 2809 C CA . ARG A 1 364 ? 36.651 16.112 -54.472 1.00 61.19 364 ARG A CA 1
ATOM 2810 C C . ARG A 1 364 ? 35.617 15.507 -53.508 1.00 61.19 364 ARG A C 1
ATOM 2812 O O . ARG A 1 364 ? 35.770 14.354 -53.109 1.00 61.19 364 ARG A O 1
ATOM 2819 N N . ALA A 1 365 ? 34.652 16.306 -53.056 1.00 55.88 365 ALA A N 1
ATOM 2820 C CA . ALA A 1 365 ? 33.619 15.876 -52.115 1.00 55.88 365 ALA A CA 1
ATOM 2821 C C . ALA A 1 365 ? 32.418 15.270 -52.839 1.00 55.88 365 ALA A C 1
ATOM 2823 O O . ALA A 1 365 ? 32.017 15.858 -53.867 1.00 55.88 365 ALA A O 1
#

Organism: NCBI:txid45513